Protein AF-A0A821HWX6-F1 (afdb_monomer_lite)

pLDDT: mean 79.07, std 14.71, range [45.66, 97.44]

Secondary structure (DSSP, 8-state):
-HHHHHHHHHHHHHHHS-HHHHHHHHHHHHHHHHHHHHHTTT-S-HHHHHHHHHHHHHHHHHHHHHHHHHHH--SHHHHHHHHHHHHHHHHHHHHHHHHHHS------------S----S---S-TTS--S--EEEEEEE-S--SSTTTTTT-SEE--EE--TTT----HHHHHHHS--TTSEE--EEEEEESS--S----------SS-TTS--GGGGHHHHHHHHT-

Structure (mmCIF, N/CA/C/O backbone):
data_AF-A0A821HWX6-F1
#
_entry.id   AF-A0A821HWX6-F1
#
loop_
_atom_site.group_PDB
_atom_site.id
_atom_site.type_symbol
_atom_site.label_atom_id
_atom_site.label_alt_id
_atom_site.label_comp_id
_atom_site.label_asym_id
_atom_site.label_entity_id
_atom_site.label_seq_id
_atom_site.pdbx_PDB_ins_code
_atom_site.Cartn_x
_atom_site.Cartn_y
_atom_site.Cartn_z
_atom_site.occupancy
_atom_site.B_iso_or_equiv
_atom_site.auth_seq_id
_atom_site.auth_comp_id
_atom_site.auth_asym_id
_atom_site.auth_atom_id
_atom_site.pdbx_PDB_model_num
ATOM 1 N N . MET A 1 1 ? -14.530 36.611 48.390 1.00 58.16 1 MET A N 1
ATOM 2 C CA . MET A 1 1 ? -15.776 35.859 48.684 1.00 58.16 1 MET A CA 1
ATOM 3 C C . MET A 1 1 ? -16.023 34.717 47.690 1.00 58.16 1 MET A C 1
ATOM 5 O O . MET A 1 1 ? -16.248 33.599 48.127 1.00 58.16 1 MET A O 1
ATOM 9 N N . VAL A 1 2 ? -15.897 34.952 46.377 1.00 61.25 2 VAL A N 1
ATOM 10 C CA . VAL A 1 2 ? -16.141 33.948 45.314 1.00 61.25 2 VAL A CA 1
ATOM 11 C C . VAL A 1 2 ? -15.167 32.755 45.342 1.00 61.25 2 VAL A C 1
ATOM 13 O O . VAL A 1 2 ? -15.593 31.614 45.200 1.00 61.25 2 VAL A O 1
ATOM 16 N N . ILE A 1 3 ? -13.878 32.988 45.612 1.00 62.38 3 ILE A N 1
ATOM 17 C CA . ILE A 1 3 ? -12.850 31.927 45.640 1.00 62.38 3 ILE A CA 1
ATOM 18 C C . ILE A 1 3 ? -13.121 30.897 46.748 1.00 62.38 3 ILE A C 1
ATOM 20 O O . ILE A 1 3 ? -13.066 29.700 46.488 1.00 62.38 3 ILE A O 1
ATOM 24 N N . ASN A 1 4 ? -13.511 31.342 47.947 1.00 63.19 4 ASN A N 1
ATOM 25 C CA . ASN A 1 4 ? -13.828 30.447 49.069 1.00 63.19 4 ASN A CA 1
ATOM 26 C C . ASN A 1 4 ? -15.109 29.627 48.832 1.00 63.19 4 ASN A C 1
ATOM 28 O O . ASN A 1 4 ? -15.210 28.502 49.313 1.00 63.19 4 ASN A O 1
ATOM 32 N N . PHE A 1 5 ? -16.066 30.159 48.065 1.00 69.56 5 PHE A N 1
ATOM 33 C CA . PHE A 1 5 ? -17.284 29.441 47.677 1.00 69.56 5 PHE A CA 1
ATOM 34 C C . PHE A 1 5 ? -17.009 28.358 46.623 1.00 69.56 5 PHE A C 1
ATOM 36 O O . PHE A 1 5 ? -17.541 27.253 46.706 1.00 69.56 5 PHE A O 1
ATOM 43 N N . ILE A 1 6 ? -16.134 28.649 45.656 1.00 67.50 6 ILE A N 1
ATOM 44 C CA . ILE A 1 6 ? -15.675 27.659 44.674 1.00 67.50 6 ILE A CA 1
ATOM 45 C C . ILE A 1 6 ? -14.864 26.567 45.381 1.00 67.50 6 ILE A C 1
ATOM 47 O O . ILE A 1 6 ? -15.108 25.384 45.162 1.00 67.50 6 ILE A O 1
ATOM 51 N N . TRP A 1 7 ? -13.964 26.944 46.293 1.00 55.78 7 TRP A N 1
ATOM 52 C CA . TRP A 1 7 ? -13.163 25.993 47.065 1.00 55.78 7 TRP A CA 1
ATOM 53 C C . TRP A 1 7 ? -14.011 25.078 47.952 1.00 55.78 7 TRP A C 1
ATOM 55 O O . TRP A 1 7 ? -13.756 23.876 47.988 1.00 55.78 7 TRP A O 1
ATOM 65 N N . SER A 1 8 ? -15.049 25.599 48.615 1.00 59.69 8 SER A N 1
ATOM 66 C CA . SER A 1 8 ? -15.923 24.771 49.453 1.00 59.69 8 SER A CA 1
ATOM 67 C C . SER A 1 8 ? -16.780 23.808 48.629 1.00 59.69 8 SER A C 1
ATOM 69 O O . SER A 1 8 ? -16.926 22.651 49.019 1.00 59.69 8 SER A O 1
ATOM 71 N N . LYS A 1 9 ? -17.271 24.221 47.450 1.00 60.31 9 LYS A N 1
ATOM 72 C CA . LYS A 1 9 ? -17.975 23.315 46.529 1.00 60.31 9 LYS A CA 1
ATOM 73 C C . LYS A 1 9 ? -17.050 22.256 45.935 1.00 60.31 9 LYS A C 1
ATOM 75 O O . LYS A 1 9 ? -17.434 21.092 45.896 1.00 60.31 9 LYS A O 1
ATOM 80 N N . CYS A 1 10 ? -15.826 22.613 45.547 1.00 52.94 10 CYS A N 1
ATOM 81 C CA . CYS A 1 10 ? -14.826 21.650 45.077 1.00 52.94 10 CYS A CA 1
ATOM 82 C C . CYS A 1 10 ? -14.428 20.652 46.177 1.00 52.94 10 CYS A C 1
ATOM 84 O O . CYS A 1 10 ? -14.286 19.461 45.909 1.00 52.94 10 CYS A O 1
ATOM 86 N N . PHE A 1 11 ? -14.300 21.112 47.424 1.00 52.69 11 PHE A N 1
ATOM 87 C CA . PHE A 1 11 ? -14.015 20.255 48.574 1.00 52.69 11 PHE A CA 1
ATOM 88 C C . PHE A 1 11 ? -15.184 19.315 48.898 1.00 52.69 11 PHE A C 1
ATOM 90 O O . PHE A 1 11 ? -14.964 18.133 49.146 1.00 52.69 11 PHE A O 1
ATOM 97 N N . PHE A 1 12 ? -16.425 19.802 48.817 1.00 49.25 12 PHE A N 1
ATOM 98 C CA . PHE A 1 12 ? -17.629 18.992 49.013 1.00 49.25 12 PHE A CA 1
ATOM 99 C C . PHE A 1 12 ? -17.783 17.921 47.921 1.00 49.25 12 PHE A C 1
ATOM 101 O O . PHE A 1 12 ? -18.019 16.756 48.226 1.00 49.25 12 PHE A O 1
ATOM 108 N N . ILE A 1 13 ? -17.536 18.280 46.655 1.00 50.34 13 ILE A N 1
ATOM 109 C CA . ILE A 1 13 ? -17.502 17.340 45.522 1.00 50.34 13 ILE A CA 1
ATOM 110 C C . ILE A 1 13 ? -16.407 16.278 45.724 1.00 50.34 13 ILE A C 1
ATOM 112 O O . ILE A 1 13 ? -16.652 15.094 45.499 1.00 50.34 13 ILE A O 1
ATOM 116 N N . ARG A 1 14 ? -15.225 16.668 46.222 1.00 46.09 14 ARG A N 1
ATOM 117 C CA . ARG A 1 14 ? -14.128 15.746 46.570 1.00 46.09 14 ARG A CA 1
ATOM 118 C C . ARG A 1 14 ? -14.482 14.804 47.724 1.00 46.09 14 ARG A C 1
ATOM 120 O O . ARG A 1 14 ? -14.005 13.678 47.742 1.00 46.09 14 ARG A O 1
ATOM 127 N N . GLN A 1 15 ? -15.297 15.247 48.678 1.00 54.22 15 GLN A N 1
ATOM 128 C CA . GLN A 1 15 ? -15.760 14.417 49.795 1.00 54.22 15 GLN A CA 1
ATOM 129 C C . GLN A 1 15 ? -16.853 13.425 49.369 1.00 54.22 15 GLN A C 1
ATOM 131 O O . GLN A 1 15 ? -16.992 12.359 49.964 1.00 54.22 15 GLN A O 1
ATOM 136 N N . GLN A 1 16 ? -17.615 13.770 48.328 1.00 53.22 16 GLN A N 1
ATOM 137 C CA . GLN A 1 16 ? -18.721 12.969 47.804 1.00 53.22 16 GLN A CA 1
ATOM 138 C C . GLN A 1 16 ? -18.270 11.961 46.732 1.00 53.22 16 GLN A C 1
ATOM 140 O O . GLN A 1 16 ? -18.868 10.894 46.580 1.00 53.22 16 GLN A O 1
ATOM 145 N N . LEU A 1 17 ? -17.184 12.264 46.019 1.00 50.56 17 LEU A N 1
ATOM 146 C CA . LEU A 1 17 ? -16.490 11.326 45.144 1.00 50.56 17 LEU A CA 1
ATOM 147 C C . LEU A 1 17 ? -15.586 10.429 45.995 1.00 50.56 17 LEU A C 1
ATOM 149 O O . LEU A 1 17 ? -14.506 10.836 46.412 1.00 50.56 17 LEU A O 1
ATOM 153 N N . SER A 1 18 ? -16.026 9.193 46.256 1.00 61.44 18 SER A N 1
ATOM 154 C CA . SER A 1 18 ? -15.174 8.192 46.916 1.00 61.44 18 SER A CA 1
ATOM 155 C C . SER A 1 18 ? -13.813 8.097 46.210 1.00 61.44 18 SER A C 1
ATOM 157 O O . SER A 1 18 ? -13.744 8.201 44.983 1.00 61.44 18 SER A O 1
ATOM 159 N N . SER A 1 19 ? -12.733 7.877 46.964 1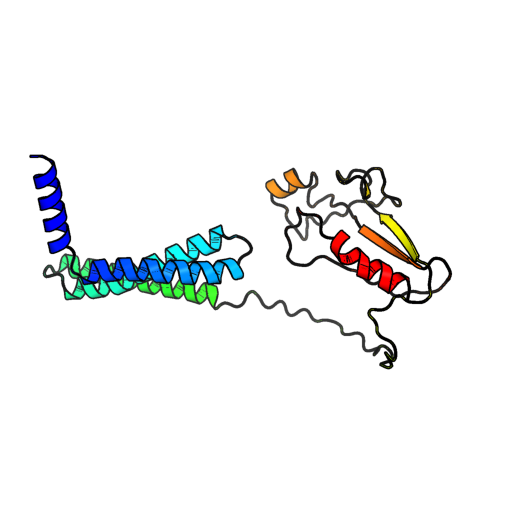.00 55.69 19 SER A N 1
ATOM 160 C CA . SER A 1 19 ? -11.372 7.681 46.432 1.00 55.69 19 SER A CA 1
ATOM 161 C C . SER A 1 19 ? -11.307 6.636 45.308 1.00 55.69 19 SER A C 1
ATOM 163 O O . SER A 1 19 ? -10.460 6.740 44.425 1.00 55.69 19 SER A O 1
ATOM 165 N N . SER A 1 20 ? -12.257 5.697 45.290 1.00 54.88 20 SER A N 1
ATOM 166 C CA . SER A 1 20 ? -12.481 4.703 44.239 1.00 54.88 20 SER A CA 1
ATOM 167 C C . SER A 1 20 ? -12.870 5.302 42.881 1.00 54.88 20 SER A C 1
ATOM 169 O O . SER A 1 20 ? -12.454 4.795 41.849 1.00 54.88 20 SER A O 1
ATOM 171 N N . ILE A 1 21 ? -13.646 6.390 42.842 1.00 59.53 21 ILE A N 1
ATOM 172 C CA . ILE A 1 21 ? -14.013 7.063 41.582 1.00 59.53 21 ILE A CA 1
ATOM 173 C C . ILE A 1 21 ? -12.798 7.808 41.019 1.00 59.53 21 ILE A C 1
ATOM 175 O O . ILE A 1 21 ? -12.551 7.779 39.816 1.00 59.53 21 ILE A O 1
ATOM 179 N N . VAL A 1 22 ? -11.990 8.416 41.890 1.00 60.94 22 VAL A N 1
ATOM 180 C CA . VAL A 1 22 ? -10.751 9.100 41.493 1.00 60.94 22 VAL A CA 1
ATOM 181 C C . VAL A 1 22 ? -9.710 8.100 40.978 1.00 60.94 22 VAL A C 1
ATOM 183 O O . VAL A 1 22 ? -9.100 8.345 39.940 1.00 60.94 22 VAL A O 1
ATOM 186 N N . SER A 1 23 ? -9.542 6.945 41.631 1.00 57.56 23 SER A N 1
ATOM 187 C CA . SER A 1 23 ? -8.633 5.896 41.149 1.00 57.56 23 SER A CA 1
ATOM 188 C C . SER A 1 23 ? -9.102 5.257 39.838 1.00 57.56 23 SER A C 1
ATOM 190 O O . SER A 1 23 ? -8.265 4.908 39.009 1.00 57.56 23 SER A O 1
ATOM 192 N N . LEU A 1 24 ? -10.417 5.175 39.598 1.00 60.94 24 LEU A N 1
ATOM 193 C CA . LEU A 1 24 ? -10.990 4.714 38.328 1.00 60.94 24 LEU A CA 1
ATOM 194 C C . LEU A 1 24 ? -10.715 5.668 37.165 1.00 60.94 24 LEU A C 1
ATOM 196 O O . LEU A 1 24 ? -10.364 5.219 36.073 1.00 60.94 24 LEU A O 1
ATOM 200 N N . PHE A 1 25 ? -10.817 6.977 37.403 1.00 63.72 25 PHE A N 1
ATOM 201 C CA . PHE A 1 25 ? -10.423 7.981 36.415 1.00 63.72 25 PHE A CA 1
ATOM 202 C C . PHE A 1 25 ? -8.923 7.901 36.106 1.00 63.72 25 PHE A C 1
ATOM 204 O O . PHE A 1 25 ? -8.544 7.881 34.936 1.00 63.72 25 PHE A O 1
ATOM 211 N N . ILE A 1 26 ? -8.076 7.767 37.132 1.00 63.94 26 ILE A N 1
ATOM 212 C CA . ILE A 1 26 ? -6.619 7.645 36.962 1.00 63.94 26 ILE A CA 1
ATOM 213 C C . ILE A 1 26 ? -6.255 6.356 36.208 1.00 63.94 26 ILE A C 1
ATOM 215 O O . ILE A 1 26 ? -5.439 6.394 35.291 1.00 63.94 26 ILE A O 1
ATOM 219 N N . GLY A 1 27 ? -6.901 5.229 36.526 1.00 63.16 27 GLY A N 1
ATOM 220 C CA . GLY A 1 27 ? -6.702 3.961 35.821 1.00 63.16 27 GLY A CA 1
ATOM 221 C C . GLY A 1 27 ? -7.078 4.048 34.340 1.00 63.16 27 GLY A C 1
ATOM 222 O O . GLY A 1 27 ? -6.314 3.598 33.487 1.00 63.16 27 GLY A O 1
ATOM 223 N N . SER A 1 28 ? -8.198 4.707 34.018 1.00 65.12 28 SER A N 1
ATOM 224 C CA . SER A 1 28 ? -8.607 4.941 32.624 1.00 65.12 28 SER A CA 1
ATOM 225 C C . SER A 1 28 ? -7.600 5.808 31.855 1.00 65.12 28 SER A C 1
ATOM 227 O O . SER A 1 28 ? -7.328 5.538 30.688 1.00 65.12 28 SER A O 1
ATOM 229 N N . PHE A 1 29 ? -6.963 6.773 32.528 1.00 64.00 29 PHE A N 1
ATOM 230 C CA . PHE A 1 29 ? -5.944 7.653 31.949 1.00 64.00 29 PHE A CA 1
ATOM 231 C C . PHE A 1 29 ? -4.594 6.971 31.700 1.00 64.00 29 PHE A C 1
ATOM 233 O O . PHE A 1 29 ? -3.809 7.494 30.919 1.00 64.00 29 PHE A O 1
ATOM 240 N N . ILE A 1 30 ? -4.311 5.828 32.335 1.00 65.00 30 ILE A N 1
ATOM 241 C CA . ILE A 1 30 ? -3.074 5.048 32.125 1.00 65.00 30 ILE A CA 1
ATOM 242 C C . ILE A 1 30 ? -3.306 3.910 31.124 1.00 65.00 30 ILE A C 1
ATOM 244 O O . ILE A 1 30 ? -2.453 3.633 30.281 1.00 65.00 30 ILE A O 1
ATOM 248 N N . ILE A 1 31 ? -4.477 3.272 31.175 1.00 66.88 31 ILE A N 1
ATOM 249 C CA . ILE A 1 31 ? -4.836 2.178 30.264 1.00 66.88 31 ILE A CA 1
ATOM 250 C C . ILE A 1 31 ? -5.092 2.708 28.845 1.00 66.88 31 ILE A C 1
ATOM 252 O O . ILE A 1 31 ? -4.695 2.062 27.877 1.00 66.88 31 ILE A O 1
ATOM 256 N N . CYS A 1 32 ? -5.692 3.897 28.705 1.00 67.31 32 CYS A N 1
ATOM 257 C CA . CYS A 1 32 ? -6.001 4.482 27.399 1.00 67.31 32 CYS A CA 1
ATOM 258 C C . CYS A 1 32 ? -4.733 4.781 26.560 1.00 67.31 32 CYS A C 1
ATOM 260 O O . CYS A 1 32 ? -4.673 4.305 25.428 1.00 67.31 32 CYS A O 1
ATOM 262 N N . PRO A 1 33 ? -3.662 5.419 27.087 1.00 63.66 33 PRO A N 1
ATOM 263 C CA . PRO A 1 33 ? -2.415 5.627 26.339 1.00 63.66 33 PRO A CA 1
ATOM 264 C C . PRO A 1 33 ? -1.682 4.336 25.955 1.00 63.66 33 PRO A C 1
ATOM 266 O O . PRO A 1 33 ? -1.186 4.225 24.836 1.00 63.66 33 PRO A O 1
ATOM 269 N N . LEU A 1 34 ? -1.627 3.341 26.851 1.00 65.75 34 LEU A N 1
ATOM 270 C CA . LEU A 1 34 ? -0.973 2.057 26.562 1.00 65.75 34 LEU A CA 1
ATOM 271 C C . LEU A 1 34 ? -1.713 1.273 25.472 1.00 65.75 34 LEU A C 1
ATOM 273 O O . LEU A 1 34 ? -1.087 0.617 24.640 1.00 65.75 34 LEU A O 1
ATOM 277 N N . PHE A 1 35 ? -3.042 1.370 25.449 1.00 65.31 35 PHE A N 1
ATOM 278 C CA . PHE A 1 35 ? -3.853 0.763 24.404 1.00 65.31 35 PHE A CA 1
ATOM 279 C C . PHE A 1 35 ? -3.730 1.524 23.078 1.00 65.31 35 PHE A C 1
ATOM 281 O O . PHE A 1 35 ? -3.498 0.893 22.050 1.00 65.31 35 PHE A O 1
ATOM 288 N N . MET A 1 36 ? -3.767 2.863 23.108 1.00 63.22 36 MET A N 1
ATOM 289 C CA . MET A 1 36 ? -3.542 3.710 21.930 1.00 63.22 36 MET A CA 1
ATOM 290 C C . MET A 1 36 ? -2.204 3.417 21.240 1.00 63.22 36 MET A C 1
ATOM 292 O O . MET A 1 36 ? -2.164 3.333 20.014 1.00 63.22 36 MET A O 1
ATOM 296 N N . LEU A 1 37 ? -1.129 3.198 22.009 1.00 62.41 37 LEU A N 1
ATOM 297 C CA . LEU A 1 37 ? 0.188 2.834 21.474 1.00 62.41 37 LEU A CA 1
ATOM 298 C C . LEU A 1 37 ? 0.173 1.495 20.725 1.00 62.41 37 LEU A C 1
ATOM 300 O O . LEU A 1 37 ? 0.824 1.367 19.693 1.00 62.41 37 LEU A O 1
ATOM 304 N N . LYS A 1 38 ? -0.580 0.501 21.210 1.00 62.56 38 LYS A N 1
ATOM 305 C CA . LYS A 1 38 ? -0.684 -0.807 20.547 1.00 62.56 38 LYS A CA 1
ATOM 306 C C . LYS A 1 38 ? -1.578 -0.751 19.307 1.00 62.56 38 LYS A C 1
ATOM 308 O O . LYS A 1 38 ? -1.263 -1.382 18.306 1.00 62.56 38 LYS A O 1
ATOM 313 N N . THR A 1 39 ? -2.676 0.003 19.350 1.00 58.16 39 THR A N 1
ATOM 314 C CA . THR A 1 39 ? -3.609 0.114 18.217 1.00 58.16 39 THR A CA 1
ATOM 315 C C . THR A 1 39 ? -3.058 0.959 17.077 1.00 58.16 39 THR A C 1
ATOM 317 O O . THR A 1 39 ? -3.280 0.619 15.919 1.00 58.16 39 THR A O 1
ATOM 320 N N . ALA A 1 40 ? -2.285 2.007 17.389 1.00 55.62 40 ALA A N 1
ATOM 321 C CA . ALA A 1 40 ? -1.575 2.806 16.389 1.00 55.62 40 ALA A CA 1
ATOM 322 C C . ALA A 1 40 ? -0.560 1.976 15.580 1.00 55.62 40 ALA A C 1
ATOM 324 O O . ALA A 1 40 ? -0.245 2.332 14.454 1.00 55.62 40 ALA A O 1
ATOM 325 N N . MET A 1 41 ? -0.090 0.848 16.124 1.00 54.84 41 MET A N 1
ATOM 326 C CA . MET A 1 41 ? 0.808 -0.078 15.422 1.00 54.84 41 MET A CA 1
ATOM 327 C C . MET A 1 41 ? 0.072 -1.097 14.536 1.00 54.84 41 MET A C 1
ATOM 329 O O . MET A 1 41 ? 0.721 -1.794 13.764 1.00 54.84 41 MET A O 1
ATOM 333 N N . ILE A 1 42 ? -1.254 -1.236 14.671 1.00 55.38 42 ILE A N 1
ATOM 334 C CA . ILE A 1 42 ? -2.038 -2.308 14.027 1.00 55.38 42 ILE A CA 1
ATOM 335 C C . ILE A 1 42 ? -2.998 -1.764 12.959 1.00 55.38 42 ILE A C 1
ATOM 337 O O . ILE A 1 42 ? -3.267 -2.462 11.986 1.00 55.38 42 ILE A O 1
ATOM 341 N N . SER A 1 43 ? -3.527 -0.544 13.109 1.00 54.03 43 SER A N 1
ATOM 342 C CA . SER A 1 43 ? -4.465 0.036 12.138 1.00 54.03 43 SER A CA 1
ATOM 343 C C . SER A 1 43 ? -3.837 1.175 11.339 1.00 54.03 43 SER A C 1
ATOM 345 O O . SER A 1 43 ? -3.362 2.133 11.943 1.00 54.03 43 SER A O 1
ATOM 347 N N . ASP A 1 44 ? -3.980 1.148 10.011 1.00 59.34 44 ASP A N 1
ATOM 348 C CA . ASP A 1 44 ? -3.533 2.219 9.096 1.00 59.34 44 ASP A CA 1
ATOM 349 C C . ASP A 1 44 ? -4.200 3.588 9.366 1.00 59.34 44 ASP A C 1
ATOM 351 O O . ASP A 1 44 ? -3.780 4.618 8.841 1.00 59.34 44 ASP A O 1
ATOM 355 N N . SER A 1 45 ? -5.245 3.624 10.200 1.00 62.78 45 SER A N 1
ATOM 356 C CA . SER A 1 45 ? -5.930 4.844 10.624 1.00 62.78 45 SER A CA 1
ATOM 357 C C . SER A 1 45 ? -5.805 5.063 12.134 1.00 62.78 45 SER A C 1
ATOM 359 O O . SER A 1 45 ? -6.570 4.488 12.915 1.00 62.78 45 SER A O 1
ATOM 361 N N . GLU A 1 46 ? -4.915 5.967 12.545 1.00 68.06 46 GLU A N 1
ATOM 362 C CA . GLU A 1 46 ? -4.715 6.373 13.949 1.00 68.06 46 GLU A CA 1
ATOM 363 C C . GLU A 1 46 ? -6.036 6.738 14.664 1.00 68.06 46 GLU A C 1
ATOM 365 O O . GLU A 1 46 ? -6.224 6.461 15.850 1.00 68.06 46 GLU A O 1
ATOM 370 N N . PHE A 1 47 ? -7.003 7.293 13.921 1.00 69.88 47 PHE A N 1
ATOM 371 C CA . PHE A 1 47 ? -8.326 7.674 14.423 1.00 69.88 47 PHE A CA 1
ATOM 372 C C . PHE A 1 47 ? -9.192 6.487 14.881 1.00 69.88 47 PHE A C 1
ATOM 374 O O . PHE A 1 47 ? -9.887 6.583 15.894 1.00 69.88 47 PHE A O 1
ATOM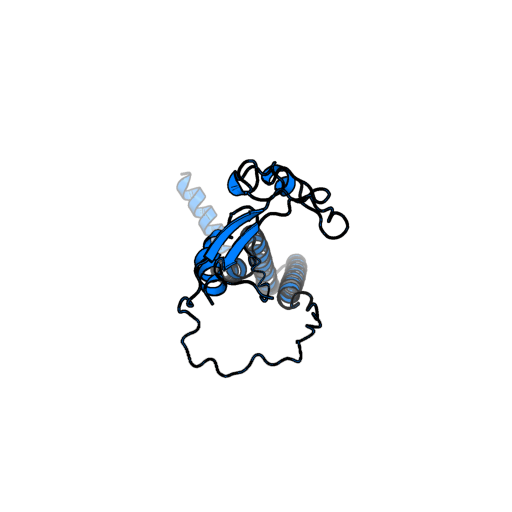 381 N N . VAL A 1 48 ? -9.155 5.354 14.171 1.00 72.31 48 VAL A N 1
ATOM 382 C CA . VAL A 1 48 ? -9.948 4.165 14.541 1.00 72.31 48 VAL A CA 1
ATOM 383 C C . VAL A 1 48 ? -9.374 3.518 15.798 1.00 72.31 48 VAL A C 1
ATOM 385 O O . VAL A 1 48 ? -10.133 3.170 16.705 1.00 72.31 48 VAL A O 1
ATOM 388 N N . GLY A 1 49 ? -8.043 3.439 15.900 1.00 73.19 49 GLY A N 1
ATOM 389 C CA . GLY A 1 49 ? -7.367 2.996 17.119 1.00 73.19 49 GLY A CA 1
ATOM 390 C C . GLY A 1 49 ? -7.740 3.854 18.331 1.00 73.19 49 GLY A C 1
ATOM 391 O O . GLY A 1 49 ? -8.091 3.319 19.384 1.00 73.19 49 GLY A O 1
ATOM 392 N N . PHE A 1 50 ? -7.774 5.181 18.162 1.00 74.69 50 PHE A N 1
ATOM 393 C CA . PHE A 1 50 ? -8.223 6.110 19.202 1.00 74.69 50 PHE A CA 1
ATOM 394 C C . PHE A 1 50 ? -9.664 5.845 19.661 1.00 74.69 50 PHE A C 1
ATOM 396 O O . PHE A 1 50 ? -9.907 5.716 20.861 1.00 74.69 50 PHE A O 1
ATOM 403 N N . LEU A 1 51 ? -10.618 5.727 18.729 1.00 81.25 51 LEU A N 1
ATOM 404 C CA . LEU A 1 51 ? -12.026 5.478 19.064 1.00 81.25 51 LEU A CA 1
ATOM 405 C C . LEU A 1 51 ? -12.224 4.145 19.796 1.00 81.25 51 LEU A C 1
ATOM 407 O O . LEU A 1 51 ? -12.965 4.091 20.780 1.00 81.25 51 LEU A O 1
ATOM 411 N N . LEU A 1 52 ? -11.544 3.084 19.353 1.00 79.19 52 LEU A N 1
ATOM 412 C CA . LEU A 1 52 ? -11.614 1.771 19.997 1.00 79.19 52 LEU A CA 1
ATOM 413 C C . LEU A 1 52 ? -10.993 1.790 21.398 1.00 79.19 52 LEU A C 1
ATOM 415 O O . LEU A 1 52 ? -11.569 1.223 22.327 1.00 79.19 52 LEU A O 1
ATOM 419 N N . GLY A 1 53 ? -9.860 2.475 21.577 1.00 78.25 53 GLY A N 1
ATOM 420 C CA . GLY A 1 53 ? -9.234 2.648 22.888 1.00 78.25 53 GLY A CA 1
ATOM 421 C C . GLY A 1 53 ? -10.097 3.449 23.857 1.00 78.25 53 GLY A C 1
ATOM 422 O O . GLY A 1 53 ? -10.288 3.039 25.005 1.00 78.25 53 GLY A O 1
ATOM 423 N N . PHE A 1 54 ? -10.700 4.540 23.380 1.00 80.00 54 PHE A N 1
ATOM 424 C CA . PHE A 1 54 ? -11.652 5.321 24.161 1.00 80.00 54 PHE A CA 1
ATOM 425 C C . PHE A 1 54 ? -12.860 4.474 24.586 1.00 80.00 54 PHE A C 1
ATOM 427 O O . PHE A 1 54 ? -13.186 4.430 25.775 1.00 80.00 54 PHE A O 1
ATOM 434 N N . ALA A 1 55 ? -13.476 3.740 23.652 1.00 84.94 55 ALA A N 1
ATOM 435 C CA . ALA A 1 55 ? -14.612 2.862 23.933 1.00 84.94 55 ALA A CA 1
ATOM 436 C C . ALA A 1 55 ? -14.269 1.769 24.960 1.00 84.94 55 ALA A C 1
ATOM 438 O O . ALA A 1 55 ? -15.055 1.512 25.874 1.00 84.94 55 ALA A O 1
ATOM 439 N N . LEU A 1 56 ? -13.075 1.173 24.864 1.00 84.19 56 LEU A N 1
ATOM 440 C CA . LEU A 1 56 ? -12.607 0.169 25.816 1.00 84.19 56 LEU A CA 1
ATOM 441 C C . LEU A 1 56 ? -12.416 0.773 27.214 1.00 84.19 56 LEU A C 1
ATOM 443 O O . LEU A 1 56 ? -12.871 0.193 28.201 1.00 84.19 56 LEU A O 1
ATOM 447 N N . SER A 1 57 ? -11.800 1.958 27.304 1.00 81.69 57 SER A N 1
ATOM 448 C CA . SER A 1 57 ? -11.616 2.661 28.579 1.00 81.69 57 SER A CA 1
ATOM 449 C C . SER A 1 57 ? -12.953 2.987 29.251 1.00 81.69 57 SER A C 1
ATOM 451 O O . SER A 1 57 ? -13.131 2.699 30.434 1.00 81.69 57 SER A O 1
ATOM 453 N N . LEU A 1 58 ? -13.929 3.479 28.479 1.00 85.25 58 LEU A N 1
ATOM 454 C CA . LEU A 1 58 ? -15.275 3.767 28.960 1.00 85.25 58 LEU A CA 1
ATOM 455 C C . LEU A 1 58 ? -15.966 2.490 29.458 1.00 85.25 58 LEU A C 1
ATOM 457 O O . LEU A 1 58 ? -16.569 2.498 30.531 1.00 85.25 58 LEU A O 1
ATOM 461 N N . GLY A 1 59 ? -15.830 1.383 28.720 1.00 87.19 59 GLY A N 1
ATOM 462 C CA . GLY A 1 59 ? -16.344 0.071 29.113 1.00 87.19 59 GLY A CA 1
ATOM 463 C C . GLY A 1 59 ? -15.794 -0.400 30.462 1.00 87.19 59 GLY A C 1
ATOM 464 O O . GLY A 1 59 ? -16.569 -0.771 31.345 1.00 87.19 59 GLY A O 1
ATOM 465 N N . PHE A 1 60 ? -14.477 -0.304 30.676 1.00 85.19 60 PHE A N 1
ATOM 466 C CA . PHE A 1 60 ? -13.847 -0.650 31.957 1.00 85.19 60 PHE A CA 1
ATOM 467 C C . PHE A 1 60 ? -14.286 0.265 33.103 1.00 85.19 60 PHE A C 1
ATOM 469 O O . PHE A 1 60 ? -14.569 -0.220 34.203 1.00 85.19 60 PHE A O 1
ATOM 476 N N . THR A 1 61 ? -14.383 1.575 32.862 1.00 82.31 61 THR A N 1
ATOM 477 C CA . THR A 1 61 ? -14.854 2.532 33.871 1.00 82.31 61 THR A CA 1
ATOM 478 C C . THR A 1 61 ? -16.295 2.241 34.279 1.00 82.31 61 THR A C 1
ATOM 480 O O . THR A 1 61 ? -16.594 2.239 35.472 1.00 82.31 61 THR A O 1
ATOM 483 N N . LEU A 1 62 ? -17.182 1.937 33.328 1.00 86.25 62 LEU A N 1
ATOM 484 C CA . LEU A 1 62 ? -18.561 1.539 33.620 1.00 86.25 62 LEU A CA 1
ATOM 485 C C . LEU A 1 62 ? -18.623 0.200 34.359 1.00 86.25 62 LEU A C 1
ATOM 487 O O . LEU A 1 62 ? -19.376 0.075 35.324 1.00 86.25 62 LEU A O 1
ATOM 491 N N . PHE A 1 63 ? -17.800 -0.774 33.965 1.00 87.75 63 PHE A N 1
ATOM 492 C CA . PHE A 1 63 ? -17.758 -2.087 34.598 1.00 87.75 63 PHE A CA 1
ATOM 493 C C . PHE A 1 63 ? -17.349 -1.999 36.074 1.00 87.75 63 PHE A C 1
ATOM 495 O O . PHE A 1 63 ? -18.136 -2.356 36.957 1.00 87.75 63 PHE A O 1
ATOM 502 N N . ILE A 1 64 ? -16.157 -1.464 36.360 1.00 84.81 64 ILE A N 1
ATOM 503 C CA . ILE A 1 64 ? -15.620 -1.394 37.727 1.00 84.81 64 ILE A CA 1
ATOM 504 C C . ILE A 1 64 ? -16.321 -0.300 38.547 1.00 84.81 64 ILE A C 1
ATOM 506 O O . ILE A 1 64 ? -16.618 -0.493 39.730 1.00 84.81 64 ILE A O 1
ATOM 510 N N . GLY A 1 65 ? -16.649 0.838 37.929 1.00 79.69 65 GLY A N 1
ATOM 511 C CA . GLY A 1 65 ? -17.419 1.909 38.564 1.00 79.69 65 GLY A CA 1
ATOM 512 C C . GLY A 1 65 ? -18.820 1.450 38.952 1.00 79.69 65 GLY A C 1
ATOM 513 O O . GLY A 1 65 ? -19.274 1.722 40.059 1.00 79.69 65 GLY A O 1
ATOM 514 N N . GLY A 1 66 ? -19.475 0.667 38.095 1.00 81.56 66 GLY A N 1
ATOM 515 C CA . GLY A 1 66 ? -20.769 0.065 38.389 1.00 81.56 66 GLY A CA 1
ATOM 516 C C . GLY A 1 66 ? -20.705 -0.941 39.543 1.00 81.56 66 GLY A C 1
ATOM 517 O O . GLY A 1 66 ? -21.540 -0.871 40.446 1.00 81.56 66 GLY A O 1
ATOM 518 N N . ILE A 1 67 ? -19.688 -1.815 39.593 1.00 83.38 67 ILE A N 1
ATOM 519 C CA . ILE A 1 67 ? -19.489 -2.754 40.720 1.00 83.38 67 ILE A CA 1
ATOM 520 C C . ILE A 1 67 ? -19.293 -1.987 42.030 1.00 83.38 67 ILE A C 1
ATOM 522 O O . ILE A 1 67 ? -19.995 -2.234 43.013 1.00 83.38 67 ILE A O 1
ATOM 526 N N . THR A 1 68 ? -18.365 -1.029 42.043 1.00 80.81 68 THR A N 1
ATOM 527 C CA . THR A 1 68 ? -18.037 -0.262 43.253 1.00 80.81 68 THR A CA 1
ATOM 528 C C . THR A 1 68 ? -19.231 0.565 43.732 1.00 80.81 68 THR A C 1
ATOM 530 O O . THR A 1 68 ? -19.564 0.535 44.916 1.00 80.81 68 THR A O 1
ATOM 533 N N . ALA A 1 69 ? -19.949 1.227 42.825 1.00 78.38 69 ALA A N 1
ATOM 534 C CA . ALA A 1 69 ? -21.150 1.989 43.146 1.00 78.38 69 ALA A CA 1
ATOM 535 C C . ALA A 1 69 ? -22.294 1.106 43.679 1.00 78.38 69 ALA A C 1
ATOM 537 O O . ALA A 1 69 ? -22.978 1.493 44.626 1.00 78.38 69 ALA A O 1
ATOM 538 N N . THR A 1 70 ? -22.456 -0.114 43.156 1.00 83.44 70 THR A N 1
ATOM 539 C CA . THR A 1 70 ? -23.459 -1.074 43.656 1.00 83.44 70 THR A CA 1
ATOM 540 C C . THR A 1 70 ? -23.195 -1.470 45.115 1.00 83.44 70 THR A C 1
ATOM 542 O O . THR A 1 70 ? -24.135 -1.643 45.898 1.00 83.44 70 THR A O 1
ATOM 545 N N . ILE A 1 71 ? -21.919 -1.573 45.504 1.00 83.94 71 ILE A N 1
ATOM 546 C CA . ILE A 1 71 ? -21.501 -1.877 46.881 1.00 83.94 71 ILE A CA 1
ATOM 547 C C . ILE A 1 71 ? -21.707 -0.660 47.798 1.00 83.94 71 ILE A C 1
ATOM 549 O O . ILE A 1 71 ? -22.189 -0.809 48.922 1.00 83.94 71 ILE A O 1
ATOM 553 N N . LEU A 1 72 ? -21.364 0.543 47.326 1.00 80.38 72 LEU A N 1
ATOM 554 C CA . LEU A 1 72 ? -21.313 1.758 48.148 1.00 80.38 72 LEU A CA 1
ATOM 555 C C . LEU A 1 72 ? -22.666 2.462 48.316 1.00 80.38 72 LEU A C 1
ATOM 557 O O . LEU A 1 72 ? -22.927 3.058 49.365 1.00 80.38 72 LEU A O 1
ATOM 561 N N . TYR A 1 73 ? -23.537 2.427 47.306 1.00 82.56 73 TYR A N 1
ATOM 562 C CA . TYR A 1 73 ? -24.807 3.143 47.365 1.00 82.56 73 TYR A CA 1
ATOM 563 C C . TYR A 1 73 ? -25.779 2.520 48.360 1.00 82.56 73 TYR A C 1
ATOM 565 O O . TYR A 1 73 ? -25.925 1.307 48.466 1.00 82.56 73 TYR A O 1
ATOM 573 N N . ARG A 1 74 ? -26.488 3.374 49.104 1.00 80.88 74 ARG A N 1
ATOM 574 C CA . ARG A 1 74 ? -27.485 2.945 50.095 1.00 80.88 74 ARG A CA 1
ATOM 575 C C . ARG A 1 74 ? -28.879 2.771 49.495 1.00 80.88 74 ARG A C 1
ATOM 577 O O . ARG A 1 74 ? -29.645 1.950 49.992 1.00 80.88 74 ARG A O 1
ATOM 584 N N . SER A 1 75 ? -29.219 3.502 48.432 1.00 89.44 75 SER A N 1
ATOM 585 C CA . SER A 1 75 ? -30.550 3.427 47.825 1.00 89.44 75 SER A CA 1
ATOM 586 C C . SER A 1 75 ? -30.676 2.232 46.873 1.00 89.44 75 SER A C 1
ATOM 588 O O . SER A 1 75 ? -29.789 1.958 46.065 1.00 89.44 75 SER A O 1
ATOM 590 N N . LYS A 1 76 ? -31.810 1.521 46.949 1.00 87.62 76 LYS A N 1
ATOM 591 C CA . LYS A 1 76 ? -32.087 0.352 46.094 1.00 87.62 76 LYS A CA 1
ATOM 592 C C . LYS A 1 76 ? -32.059 0.707 44.603 1.00 87.62 76 LYS A C 1
ATOM 594 O O . LYS A 1 76 ? -31.485 -0.037 43.819 1.00 87.62 76 LYS A O 1
ATOM 599 N N . LEU A 1 77 ? -32.630 1.854 44.230 1.00 88.00 77 LEU A N 1
ATOM 600 C CA . LEU A 1 77 ? -32.672 2.308 42.839 1.00 88.00 77 LEU A CA 1
ATOM 601 C C . LEU A 1 77 ? -31.268 2.547 42.269 1.00 88.00 77 LEU A C 1
ATOM 603 O O . LEU A 1 77 ? -30.961 2.045 41.192 1.00 88.00 77 LEU A O 1
ATOM 607 N N . LEU A 1 78 ? -30.396 3.256 42.998 1.00 79.44 78 LEU A N 1
ATOM 608 C CA . LEU A 1 78 ? -29.041 3.525 42.509 1.00 79.44 78 LEU A CA 1
ATOM 609 C C . LEU A 1 78 ? -28.219 2.237 42.400 1.00 79.44 78 LEU A C 1
ATOM 611 O O . LEU A 1 78 ? -27.461 2.102 41.450 1.00 79.44 78 LEU A O 1
ATOM 615 N N . LYS A 1 79 ? -28.421 1.255 43.291 1.00 85.69 79 LYS A N 1
ATOM 616 C CA . LYS A 1 79 ? -27.796 -0.072 43.148 1.00 85.69 79 LYS A CA 1
ATOM 617 C C . LYS A 1 79 ? -28.202 -0.778 41.856 1.00 85.69 79 LYS A C 1
ATOM 619 O O . LYS A 1 79 ? -27.343 -1.334 41.182 1.00 85.69 79 LYS A O 1
ATOM 624 N N . ILE A 1 80 ? -29.491 -0.753 41.511 1.00 90.12 80 ILE A N 1
ATOM 625 C CA . ILE A 1 80 ? -29.991 -1.371 40.274 1.00 90.12 80 ILE A CA 1
ATOM 626 C C . ILE A 1 80 ? -29.372 -0.677 39.056 1.00 90.12 80 ILE A C 1
ATOM 628 O O . ILE A 1 80 ? -28.846 -1.351 38.175 1.00 90.12 80 ILE A O 1
ATOM 632 N N . ILE A 1 81 ? -29.367 0.660 39.035 1.00 86.88 81 ILE A N 1
ATOM 633 C CA . ILE A 1 81 ? -28.770 1.442 37.943 1.00 86.88 81 ILE A CA 1
ATOM 634 C C . ILE A 1 81 ? -27.269 1.141 37.813 1.00 86.88 81 ILE A C 1
ATOM 636 O O . ILE A 1 81 ? -26.790 0.873 36.715 1.00 86.88 81 ILE A O 1
ATOM 640 N N . SER A 1 82 ? -26.525 1.126 38.921 1.00 84.69 82 SER A N 1
ATOM 641 C CA . SER A 1 82 ? -25.091 0.814 38.925 1.00 84.69 82 SER A CA 1
ATOM 642 C C . SER A 1 82 ? -24.787 -0.613 38.465 1.00 84.69 82 SER A C 1
ATOM 644 O O . SER A 1 82 ? -23.817 -0.823 37.738 1.00 84.69 82 SER A O 1
ATOM 646 N N . CYS A 1 83 ? -25.628 -1.582 38.829 1.00 90.69 83 CYS A N 1
ATOM 647 C CA . CYS A 1 83 ? -25.504 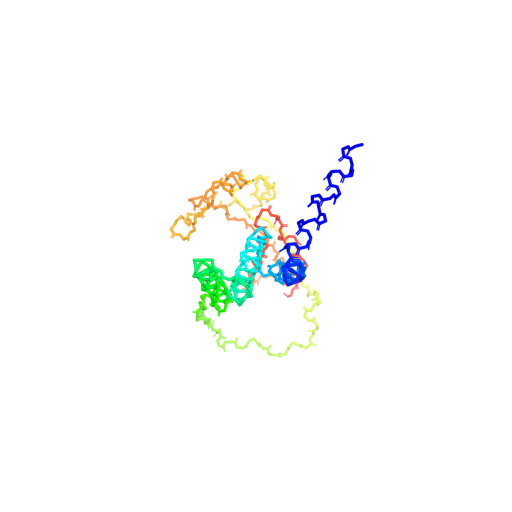-2.960 38.367 1.00 90.69 83 CYS A CA 1
ATOM 648 C C . CYS A 1 83 ? -25.717 -3.056 36.848 1.00 90.69 83 CYS A C 1
ATOM 650 O O . CYS A 1 83 ? -24.896 -3.653 36.154 1.00 90.69 83 CYS A O 1
ATOM 652 N N . LEU A 1 84 ? -26.750 -2.394 36.314 1.00 92.81 84 LEU A N 1
ATOM 653 C CA . LEU A 1 84 ? -27.009 -2.344 34.872 1.00 92.81 84 LEU A CA 1
ATOM 654 C C . LEU A 1 84 ? -25.850 -1.699 34.102 1.00 92.81 84 LEU A C 1
ATOM 656 O O . LEU A 1 84 ? -25.395 -2.256 33.105 1.00 92.81 84 LEU A O 1
ATOM 660 N N . LEU A 1 85 ? -25.325 -0.568 34.586 1.00 88.06 85 LEU A N 1
ATOM 661 C CA . LEU A 1 85 ? -24.164 0.093 33.978 1.00 88.06 85 LEU A CA 1
ATOM 662 C C . LEU A 1 85 ? -22.927 -0.811 33.970 1.00 88.06 85 LEU A C 1
ATOM 664 O O . LEU A 1 85 ? -22.190 -0.827 32.985 1.00 88.06 85 LEU A O 1
ATOM 668 N N . SER A 1 86 ? -22.728 -1.598 35.030 1.00 90.19 86 SER A N 1
ATOM 669 C CA . SER A 1 86 ? -21.638 -2.569 35.086 1.00 90.19 86 SER A CA 1
ATOM 670 C C . SER A 1 86 ? -21.775 -3.647 34.010 1.00 90.19 86 SER A C 1
ATOM 672 O O . SER A 1 86 ? -20.821 -3.914 33.280 1.00 90.19 86 SER A O 1
ATOM 674 N N . VAL A 1 87 ? -22.971 -4.224 33.856 1.00 95.38 87 VAL A N 1
ATOM 675 C CA . VAL A 1 87 ? -23.249 -5.246 32.834 1.00 95.38 87 VAL A CA 1
ATOM 676 C C . VAL A 1 87 ? -23.016 -4.692 31.429 1.00 95.38 87 VAL A C 1
ATOM 678 O O . VAL A 1 87 ? -22.350 -5.341 30.625 1.00 95.38 87 VAL A O 1
ATOM 681 N N . VAL A 1 88 ? -23.488 -3.473 31.146 1.00 94.69 88 VAL A N 1
ATOM 682 C CA . VAL A 1 88 ? -23.251 -2.800 29.858 1.00 94.69 88 VAL A CA 1
ATOM 683 C C . VAL A 1 88 ? -21.755 -2.595 29.607 1.00 94.69 88 VAL A C 1
ATOM 685 O O . VAL A 1 88 ? -21.274 -2.901 28.517 1.00 94.69 88 VAL A O 1
ATOM 688 N N . GLY A 1 89 ? -21.004 -2.142 30.617 1.00 89.75 89 GLY A N 1
ATOM 689 C CA . GLY A 1 89 ? -19.549 -2.001 30.529 1.00 89.75 89 GLY A CA 1
ATOM 690 C C . GLY A 1 89 ? -18.843 -3.325 30.222 1.00 89.75 89 GLY A C 1
ATOM 691 O O . GLY A 1 89 ? -17.997 -3.377 29.332 1.00 89.75 89 GLY A O 1
ATOM 692 N N . CYS A 1 90 ? -19.242 -4.408 30.895 1.00 94.19 90 CYS A N 1
ATOM 693 C CA . CYS A 1 90 ? -18.702 -5.753 30.680 1.00 94.19 90 CYS A CA 1
ATOM 694 C C . CYS A 1 90 ? -18.947 -6.253 29.250 1.00 94.19 90 CYS A C 1
ATOM 696 O O . CYS A 1 90 ? -18.013 -6.681 28.573 1.00 94.19 90 CYS A O 1
ATOM 698 N N . ILE A 1 91 ? -20.189 -6.140 28.764 1.00 96.00 91 ILE A N 1
ATOM 699 C CA . ILE A 1 91 ? -20.556 -6.534 27.397 1.00 96.00 91 ILE A CA 1
ATOM 700 C C . ILE A 1 91 ? -19.738 -5.733 26.377 1.00 96.00 91 ILE A C 1
ATOM 702 O O . ILE A 1 91 ? -19.186 -6.318 25.449 1.00 96.00 91 ILE A O 1
ATOM 706 N N . GLY A 1 92 ? -19.605 -4.417 26.569 1.00 91.31 92 GLY A N 1
ATOM 707 C CA . GLY A 1 92 ? -18.803 -3.564 25.691 1.00 91.31 92 GLY A CA 1
ATOM 708 C C . GLY A 1 92 ? -17.336 -3.997 25.619 1.00 91.31 92 GLY A C 1
ATOM 709 O O . GLY A 1 92 ? -16.788 -4.120 24.526 1.00 91.31 92 GLY A O 1
ATOM 710 N N . VAL A 1 93 ? -16.716 -4.300 26.765 1.00 89.81 93 VAL A N 1
ATOM 711 C CA . VAL A 1 93 ? -15.331 -4.801 26.819 1.00 89.81 93 VAL A CA 1
ATOM 712 C C . VAL A 1 93 ? -15.199 -6.140 26.091 1.00 89.81 93 VAL A C 1
ATOM 714 O O . VAL A 1 93 ? -14.284 -6.296 25.286 1.00 89.81 93 VAL A O 1
ATOM 717 N N . ILE A 1 94 ? -16.116 -7.087 26.321 1.00 92.50 94 ILE A N 1
ATOM 718 C CA . ILE A 1 94 ? -16.096 -8.402 25.661 1.00 92.50 94 ILE A CA 1
ATOM 719 C C . ILE A 1 94 ? -16.213 -8.254 24.143 1.00 92.50 94 ILE A C 1
ATOM 721 O O . ILE A 1 94 ? -15.443 -8.878 23.421 1.00 92.50 94 ILE A O 1
ATOM 725 N N . LEU A 1 95 ? -17.131 -7.417 23.652 1.00 90.75 95 LEU A N 1
ATOM 726 C CA . LEU A 1 95 ? -17.325 -7.200 22.216 1.00 90.75 95 LEU A CA 1
ATOM 727 C C . LEU A 1 95 ? -16.090 -6.585 21.552 1.00 90.75 95 LEU A C 1
ATOM 729 O O . LEU A 1 95 ? -15.696 -7.023 20.473 1.00 90.75 95 LEU A O 1
ATOM 733 N N . ILE A 1 96 ? -15.458 -5.602 22.201 1.00 86.00 96 ILE A N 1
ATOM 734 C CA . ILE A 1 96 ? -14.237 -4.978 21.678 1.00 86.00 96 ILE A CA 1
ATOM 735 C C . ILE A 1 96 ? -13.088 -5.990 21.676 1.00 86.00 96 ILE A C 1
ATOM 737 O O . ILE A 1 96 ? -12.403 -6.127 20.669 1.00 86.00 96 ILE A O 1
ATOM 741 N N . LEU A 1 97 ? -12.886 -6.738 22.765 1.00 84.69 97 LEU A N 1
ATOM 742 C CA . LEU A 1 97 ? -11.850 -7.774 22.818 1.00 84.69 97 LEU A CA 1
ATOM 743 C C . LEU A 1 97 ? -12.092 -8.876 21.784 1.00 84.69 97 LEU A C 1
ATOM 745 O O . LEU A 1 97 ? -11.150 -9.304 21.129 1.00 84.69 97 LEU A O 1
ATOM 749 N N . TRP A 1 98 ? -13.341 -9.300 21.596 1.00 86.06 98 TRP A N 1
ATOM 750 C CA . TRP A 1 98 ? -13.712 -10.273 20.572 1.00 86.06 98 TRP A CA 1
ATOM 751 C C . TRP A 1 98 ? -13.386 -9.771 19.162 1.00 86.06 98 TRP A C 1
ATOM 753 O O . TRP A 1 98 ? -12.803 -10.514 18.381 1.00 86.06 98 TRP A O 1
ATOM 763 N N . PHE A 1 99 ? -13.667 -8.498 18.865 1.00 81.62 99 PHE A N 1
ATOM 764 C CA . PHE A 1 99 ? -13.270 -7.867 17.604 1.00 81.62 99 PHE A CA 1
ATOM 765 C C . PHE A 1 99 ? -11.746 -7.882 17.393 1.00 81.62 99 PHE A C 1
ATOM 767 O O . PHE A 1 99 ? -11.295 -8.145 16.286 1.00 81.62 99 PHE A O 1
ATOM 774 N N . TYR A 1 100 ? -10.953 -7.656 18.447 1.00 74.19 100 TYR A N 1
ATOM 775 C CA . TYR A 1 100 ? -9.485 -7.726 18.368 1.00 74.19 100 TYR A CA 1
ATOM 776 C C . TYR A 1 100 ? -8.929 -9.146 18.220 1.00 74.19 100 TYR A C 1
ATOM 778 O O . TYR A 1 100 ? -7.825 -9.305 17.708 1.00 74.19 100 TYR A O 1
ATOM 786 N N . LEU A 1 101 ? -9.637 -10.152 18.734 1.00 78.50 101 LEU A N 1
ATOM 787 C CA . LEU A 1 101 ? -9.197 -11.551 18.731 1.00 78.50 101 LEU A CA 1
ATOM 788 C C . LEU A 1 101 ? -9.695 -12.335 17.517 1.00 78.50 101 LEU A C 1
ATOM 790 O O . LEU A 1 101 ? -9.229 -13.448 17.282 1.00 78.50 101 LEU A O 1
ATOM 794 N N . ILE A 1 102 ? -10.640 -11.784 16.754 1.00 80.19 102 ILE A N 1
ATOM 795 C CA . ILE A 1 102 ? -10.932 -12.289 15.421 1.00 80.19 102 ILE A CA 1
ATOM 796 C C . ILE A 1 102 ? -9.740 -11.936 14.540 1.00 80.19 102 ILE A C 1
ATOM 798 O O . ILE A 1 102 ? -9.583 -10.802 14.089 1.00 80.19 102 ILE A O 1
ATOM 802 N N . ASP A 1 103 ? -8.885 -12.934 14.319 1.00 58.50 103 ASP A N 1
ATOM 803 C CA . ASP A 1 103 ? -7.891 -12.881 13.260 1.00 58.50 103 ASP A CA 1
ATOM 804 C C . ASP A 1 103 ? -8.614 -12.541 11.954 1.00 58.50 103 ASP A C 1
ATOM 806 O O . ASP A 1 103 ? -9.613 -13.175 11.584 1.00 58.50 103 ASP A O 1
ATOM 810 N N . GLY A 1 104 ? -8.129 -11.491 11.287 1.00 56.28 104 GLY A N 1
ATOM 811 C CA . GLY A 1 104 ? -8.635 -11.062 9.991 1.00 56.28 104 GLY A CA 1
ATOM 812 C C . GLY A 1 104 ? -8.748 -12.261 9.054 1.00 56.28 104 GLY A C 1
ATOM 813 O O . GLY A 1 104 ? -7.896 -13.145 9.071 1.00 56.28 104 GLY A O 1
ATOM 814 N N . TYR A 1 105 ? -9.839 -12.301 8.288 1.00 48.47 105 TYR A N 1
ATOM 815 C CA . TYR A 1 105 ? -10.216 -13.395 7.394 1.00 48.47 105 TYR A CA 1
ATOM 816 C C . TYR A 1 105 ? -8.982 -14.028 6.730 1.00 48.47 105 TYR A C 1
ATOM 818 O O . TYR A 1 105 ? -8.387 -13.437 5.829 1.00 48.47 105 TYR A O 1
ATOM 826 N N . ASN A 1 106 ? -8.579 -15.212 7.206 1.00 45.66 106 ASN A N 1
ATOM 827 C CA . ASN A 1 106 ? -7.452 -15.956 6.654 1.00 45.66 106 ASN A CA 1
ATOM 828 C C . ASN A 1 106 ? -7.836 -16.410 5.245 1.00 45.66 106 ASN A C 1
ATOM 830 O O . ASN A 1 106 ? -8.403 -17.489 5.056 1.00 45.66 106 ASN A O 1
ATOM 834 N N . ILE A 1 107 ? -7.560 -15.572 4.247 1.00 52.66 107 ILE A N 1
ATOM 835 C CA . ILE A 1 107 ? -7.631 -15.976 2.850 1.00 52.66 107 ILE A CA 1
ATOM 836 C C . ILE A 1 107 ? -6.556 -17.047 2.690 1.00 52.66 107 ILE A C 1
ATOM 838 O O . ILE A 1 107 ? -5.363 -16.752 2.659 1.00 52.66 107 ILE A O 1
ATOM 842 N N . LYS A 1 108 ? -6.979 -18.312 2.623 1.00 49.16 108 LYS A N 1
ATOM 843 C CA . LYS A 1 108 ? -6.122 -19.391 2.144 1.00 49.16 108 LYS A CA 1
ATOM 844 C C . LYS A 1 108 ? -5.838 -19.108 0.676 1.00 49.16 108 LYS A C 1
ATOM 846 O O . LYS A 1 108 ? -6.644 -19.434 -0.188 1.00 49.16 108 LYS A O 1
ATOM 851 N N . ILE A 1 109 ? -4.725 -18.440 0.408 1.00 58.25 109 ILE A N 1
ATOM 852 C CA . ILE A 1 109 ? -4.183 -18.378 -0.940 1.00 58.25 109 ILE A CA 1
ATOM 853 C C . ILE A 1 109 ? -3.537 -19.742 -1.173 1.00 58.25 109 ILE A C 1
ATOM 855 O O . ILE A 1 109 ? -2.510 -20.046 -0.566 1.00 58.25 109 ILE A O 1
ATOM 859 N N . ASP A 1 110 ? -4.153 -20.572 -2.015 1.00 57.19 110 ASP A N 1
ATOM 860 C CA . ASP A 1 110 ? -3.482 -21.741 -2.584 1.00 57.19 110 ASP A CA 1
ATOM 861 C C . ASP A 1 110 ? -2.371 -21.223 -3.500 1.00 57.19 110 ASP A C 1
ATOM 863 O O . ASP A 1 110 ? -2.563 -20.945 -4.685 1.00 57.19 110 ASP A O 1
ATOM 867 N N . VAL A 1 111 ? -1.195 -21.004 -2.916 1.00 60.88 111 VAL A N 1
ATOM 868 C CA . VAL A 1 111 ? 0.003 -20.665 -3.672 1.00 60.88 111 VAL A CA 1
ATOM 869 C C . VAL A 1 111 ? 0.420 -21.930 -4.411 1.00 60.88 111 VAL A C 1
ATOM 871 O O . VAL A 1 111 ? 0.926 -22.877 -3.812 1.00 60.88 111 VAL A O 1
ATOM 874 N N . MET A 1 112 ? 0.204 -21.948 -5.724 1.00 53.59 112 MET A N 1
ATOM 875 C CA . MET A 1 112 ? 0.816 -22.921 -6.623 1.00 53.59 112 MET A CA 1
ATOM 876 C C . MET A 1 112 ? 2.333 -22.706 -6.569 1.00 53.59 112 MET A C 1
ATOM 878 O O . MET A 1 112 ? 2.863 -21.835 -7.253 1.00 53.59 112 MET A O 1
ATOM 882 N N . ILE A 1 113 ? 3.028 -23.447 -5.705 1.00 57.28 113 ILE A N 1
ATOM 883 C CA . ILE A 1 113 ? 4.491 -23.427 -5.634 1.00 57.28 113 ILE A CA 1
ATOM 884 C C . ILE A 1 113 ? 5.000 -24.131 -6.898 1.00 57.28 113 ILE A C 1
ATOM 886 O O . ILE A 1 113 ? 4.734 -25.326 -7.055 1.00 57.28 113 ILE A O 1
ATOM 890 N N . PRO A 1 114 ? 5.712 -23.442 -7.809 1.00 57.88 114 PRO A N 1
ATOM 891 C CA . PRO A 1 114 ? 6.320 -24.105 -8.953 1.00 57.88 114 PRO A CA 1
ATOM 892 C C . PRO A 1 114 ? 7.268 -25.200 -8.449 1.00 57.88 114 PRO A C 1
ATOM 894 O O . PRO A 1 114 ? 8.136 -24.950 -7.614 1.00 57.88 114 PRO A O 1
ATOM 897 N N . SER A 1 115 ? 7.096 -26.427 -8.940 1.00 55.59 115 SER A N 1
ATOM 898 C CA . SER A 1 115 ? 7.913 -27.592 -8.569 1.00 55.59 115 SER A CA 1
ATOM 899 C C . SER A 1 115 ? 9.353 -27.523 -9.090 1.00 55.59 115 SER A C 1
ATOM 901 O O . SER A 1 115 ? 10.178 -28.369 -8.742 1.00 55.59 115 SER A O 1
ATOM 903 N N . GLU A 1 116 ? 9.672 -26.530 -9.919 1.00 56.62 116 GLU A N 1
ATOM 904 C CA . GLU A 1 116 ? 11.025 -26.291 -10.398 1.00 56.62 116 GLU A CA 1
ATOM 905 C C . GLU A 1 116 ? 11.821 -25.548 -9.326 1.00 56.62 116 GLU A C 1
ATOM 907 O O . GLU A 1 116 ? 11.797 -24.325 -9.202 1.00 56.62 116 GLU A O 1
ATOM 912 N N . ARG A 1 117 ? 12.534 -26.329 -8.512 1.00 56.06 117 ARG A N 1
ATOM 913 C CA . ARG A 1 117 ? 13.606 -25.813 -7.664 1.00 56.06 117 ARG A CA 1
ATOM 914 C C . ARG A 1 117 ? 14.617 -25.110 -8.568 1.00 56.06 117 ARG A C 1
ATOM 916 O O . ARG A 1 117 ? 15.319 -25.777 -9.327 1.00 56.06 117 ARG A O 1
ATOM 923 N N . PHE A 1 118 ? 14.702 -23.784 -8.464 1.00 58.00 118 PHE A N 1
ATOM 924 C CA . PHE A 1 118 ? 15.830 -23.028 -9.002 1.00 58.00 118 PHE A CA 1
ATOM 925 C C . PHE A 1 118 ? 17.135 -23.715 -8.560 1.00 58.00 118 PHE A C 1
ATOM 927 O O . PHE A 1 118 ? 17.221 -24.144 -7.403 1.00 58.00 118 PHE A O 1
ATOM 934 N N . PRO A 1 119 ? 18.129 -23.884 -9.449 1.00 57.94 119 PRO A N 1
ATOM 935 C CA . PRO A 1 119 ? 19.369 -24.566 -9.104 1.00 57.94 119 PRO A CA 1
ATOM 936 C C . PRO A 1 119 ? 19.993 -23.917 -7.863 1.00 57.94 119 PRO A C 1
ATOM 938 O O . PRO A 1 119 ? 20.322 -22.735 -7.851 1.00 57.94 119 PRO A O 1
ATOM 941 N N . HIS A 1 120 ? 20.124 -24.706 -6.795 1.00 55.31 120 HIS A N 1
ATOM 942 C CA . HIS A 1 120 ? 20.446 -24.242 -5.441 1.00 55.31 120 HIS A CA 1
ATOM 943 C C . HIS A 1 120 ? 21.913 -23.831 -5.229 1.00 55.31 120 HIS A C 1
ATOM 945 O O . HIS A 1 120 ? 22.336 -23.626 -4.094 1.00 55.31 120 HIS A O 1
ATOM 951 N N . ASN A 1 121 ? 22.692 -23.673 -6.297 1.00 57.09 121 ASN A N 1
ATOM 952 C CA . ASN A 1 121 ? 24.084 -23.249 -6.201 1.00 57.09 121 ASN A CA 1
ATOM 953 C C . ASN A 1 121 ? 24.185 -21.737 -6.409 1.00 57.09 121 ASN A C 1
ATOM 955 O O . ASN A 1 121 ? 24.741 -21.265 -7.396 1.00 57.09 121 ASN A O 1
ATOM 959 N N . ILE A 1 122 ? 23.650 -20.976 -5.452 1.00 60.16 122 ILE A N 1
ATOM 960 C CA . ILE A 1 122 ? 23.990 -19.558 -5.301 1.00 60.16 122 ILE A CA 1
ATOM 961 C C . ILE A 1 122 ? 25.389 -19.525 -4.673 1.00 60.16 122 ILE A C 1
ATOM 963 O O . ILE A 1 122 ? 25.536 -19.532 -3.455 1.00 60.16 122 ILE A O 1
ATOM 967 N N . THR A 1 123 ? 26.434 -19.608 -5.496 1.00 60.91 123 THR A N 1
ATOM 968 C CA . THR A 1 123 ? 27.831 -19.567 -5.021 1.00 60.91 123 THR A CA 1
ATOM 969 C C . THR A 1 123 ? 28.348 -18.144 -4.832 1.00 60.91 123 THR A C 1
ATOM 971 O O . THR A 1 123 ? 29.366 -17.946 -4.175 1.00 60.91 123 THR A O 1
ATOM 974 N N . ASN A 1 124 ? 27.648 -17.162 -5.401 1.00 70.44 124 ASN A N 1
ATOM 975 C CA . ASN A 1 124 ? 28.040 -15.760 -5.415 1.00 70.44 124 ASN A CA 1
ATOM 976 C C . ASN A 1 124 ? 27.017 -14.938 -4.620 1.00 70.44 124 ASN A C 1
ATOM 978 O O . ASN A 1 124 ? 25.841 -15.292 -4.577 1.00 70.44 124 ASN A O 1
ATOM 982 N N . ASP A 1 125 ? 27.464 -13.848 -3.999 1.00 81.38 125 ASP A N 1
ATOM 983 C CA . ASP A 1 125 ? 26.601 -12.932 -3.248 1.00 81.38 125 ASP A CA 1
ATOM 984 C C . ASP A 1 125 ? 25.493 -12.351 -4.160 1.00 81.38 125 ASP A C 1
ATOM 986 O O . ASP A 1 125 ? 25.809 -11.629 -5.110 1.00 81.38 125 ASP A O 1
ATOM 990 N N . PRO A 1 126 ? 24.204 -12.649 -3.894 1.00 77.25 126 PRO A N 1
ATOM 991 C CA . PRO A 1 126 ? 23.086 -12.240 -4.744 1.00 77.25 126 PRO A CA 1
ATOM 992 C C . PRO A 1 126 ? 22.775 -10.739 -4.659 1.00 77.25 126 PRO A C 1
ATOM 994 O O . PRO A 1 126 ? 21.933 -10.260 -5.413 1.00 77.25 126 PRO A O 1
ATOM 997 N N . SER A 1 127 ? 23.413 -10.004 -3.741 1.00 83.25 127 SER A N 1
ATOM 998 C CA . SER A 1 127 ? 23.286 -8.547 -3.638 1.00 83.25 127 SER A CA 1
ATOM 999 C C . SER A 1 127 ? 24.192 -7.787 -4.610 1.00 83.25 127 SER A C 1
ATOM 1001 O O . SER A 1 127 ? 24.020 -6.582 -4.807 1.00 83.25 127 SER A O 1
ATOM 1003 N N . LEU A 1 128 ? 25.157 -8.475 -5.226 1.00 87.12 128 LEU A N 1
ATOM 1004 C CA . LEU A 1 128 ? 26.062 -7.876 -6.196 1.00 87.12 128 LEU A CA 1
ATOM 1005 C C . LEU A 1 128 ? 25.385 -7.744 -7.562 1.00 87.12 128 LEU A C 1
ATOM 1007 O O . LEU A 1 128 ? 24.602 -8.597 -7.979 1.00 87.12 128 LEU A O 1
ATOM 1011 N N . ASN A 1 129 ? 25.731 -6.680 -8.287 1.00 88.25 129 ASN A N 1
ATOM 1012 C CA . ASN A 1 129 ? 25.344 -6.548 -9.689 1.00 88.25 129 ASN A CA 1
ATOM 1013 C C . ASN A 1 129 ? 25.984 -7.671 -10.517 1.00 88.25 129 ASN A C 1
ATOM 1015 O O . ASN A 1 129 ? 27.131 -8.053 -10.272 1.00 88.25 129 ASN A O 1
ATOM 1019 N N . GLY A 1 130 ? 25.247 -8.160 -11.509 1.00 87.31 130 GLY A N 1
ATOM 1020 C CA . GLY A 1 130 ? 25.756 -9.109 -12.488 1.00 87.31 130 GLY A CA 1
ATOM 1021 C C . GLY A 1 130 ? 26.546 -8.431 -13.612 1.00 87.31 130 GLY A C 1
ATOM 1022 O O . GLY A 1 130 ? 26.936 -7.263 -13.532 1.00 87.31 130 GLY A O 1
ATOM 1023 N N . ASN A 1 131 ? 26.796 -9.189 -14.678 1.00 88.81 131 ASN A N 1
ATOM 1024 C CA . ASN A 1 131 ? 27.704 -8.789 -15.755 1.00 88.81 131 ASN A CA 1
ATOM 1025 C C . ASN A 1 131 ? 27.015 -8.067 -16.921 1.00 88.81 131 ASN A C 1
ATOM 1027 O O . ASN A 1 131 ? 27.702 -7.544 -17.804 1.00 88.81 131 ASN A O 1
ATOM 1031 N N . TYR A 1 132 ? 25.683 -8.046 -16.977 1.00 90.31 132 TYR A N 1
ATOM 1032 C CA . TYR A 1 132 ? 24.977 -7.392 -18.071 1.00 90.31 132 TYR A CA 1
ATOM 1033 C C . TYR A 1 132 ? 24.827 -5.892 -17.839 1.00 90.31 132 TYR A C 1
ATOM 1035 O O . TYR A 1 132 ? 24.513 -5.414 -16.749 1.00 90.31 132 TYR A O 1
ATOM 1043 N N . SER A 1 133 ? 24.988 -5.131 -18.921 1.00 92.88 133 SER A N 1
ATOM 1044 C CA . SER A 1 133 ? 24.470 -3.769 -18.973 1.00 92.88 133 SER A CA 1
ATOM 1045 C C . SER A 1 133 ? 22.946 -3.813 -19.051 1.00 92.88 133 SER A C 1
ATOM 1047 O O . SER A 1 133 ? 22.380 -4.642 -19.768 1.00 92.88 133 SER A O 1
ATOM 1049 N N . TYR A 1 134 ? 22.293 -2.891 -18.351 1.00 94.00 134 TYR A N 1
ATOM 1050 C CA . TYR A 1 134 ? 20.843 -2.750 -18.342 1.00 94.00 134 TYR A CA 1
ATOM 1051 C C . TYR A 1 134 ? 20.419 -1.395 -18.909 1.00 94.00 134 TYR A C 1
ATOM 1053 O O . TYR A 1 134 ? 21.196 -0.440 -18.957 1.00 94.00 134 TYR A O 1
ATOM 1061 N N . SER A 1 135 ? 19.156 -1.310 -19.299 1.00 95.25 135 SER A N 1
ATOM 1062 C CA . SER A 1 135 ? 18.469 -0.069 -19.633 1.00 95.25 135 SER A CA 1
ATOM 1063 C C . SER A 1 135 ? 17.211 0.077 -18.786 1.00 95.25 135 SER A C 1
ATOM 1065 O O . SER A 1 135 ? 16.796 -0.845 -18.081 1.00 95.25 135 SER A O 1
ATOM 1067 N N . PHE A 1 136 ? 16.638 1.272 -18.824 1.00 95.56 136 PHE A N 1
ATOM 1068 C CA . PHE A 1 136 ? 15.466 1.661 -18.062 1.00 95.56 136 PHE A CA 1
ATOM 1069 C C . PHE A 1 136 ? 14.435 2.290 -18.989 1.00 95.56 136 PHE A C 1
ATOM 1071 O O . PHE A 1 136 ? 14.777 3.102 -19.849 1.00 95.56 136 PHE A O 1
ATOM 1078 N N . LEU A 1 137 ? 13.169 1.944 -18.785 1.00 96.19 137 LEU A N 1
ATOM 1079 C CA . LEU A 1 137 ? 12.056 2.641 -19.412 1.00 96.19 137 LEU A CA 1
ATOM 1080 C C . LEU A 1 137 ? 10.833 2.663 -18.501 1.00 96.19 137 LEU A C 1
ATOM 1082 O O . LEU A 1 137 ? 10.723 1.889 -17.546 1.00 96.19 137 LEU A O 1
ATOM 1086 N N . THR A 1 138 ? 9.888 3.533 -18.836 1.00 96.69 138 THR A N 1
ATOM 1087 C CA . THR A 1 138 ? 8.574 3.578 -18.197 1.00 96.69 138 THR A CA 1
ATOM 1088 C C . THR A 1 138 ? 7.480 3.248 -19.195 1.00 96.69 138 THR A C 1
ATOM 1090 O O . THR A 1 138 ? 7.554 3.594 -20.379 1.00 96.69 138 THR A O 1
ATOM 1093 N N . TYR A 1 139 ? 6.437 2.593 -18.704 1.00 95.94 139 TYR A N 1
ATOM 1094 C CA . TYR A 1 139 ? 5.179 2.470 -19.421 1.00 95.94 139 TYR A CA 1
ATOM 1095 C C . TYR A 1 139 ? 4.066 3.124 -18.612 1.00 95.94 139 TYR A C 1
ATOM 1097 O O . TYR A 1 139 ? 4.101 3.125 -17.379 1.00 95.94 139 TYR A O 1
ATOM 1105 N N . GLY A 1 140 ? 3.099 3.714 -19.304 1.00 95.75 140 GLY A N 1
ATOM 1106 C CA . GLY A 1 140 ? 1.991 4.389 -18.650 1.00 95.75 140 GLY A CA 1
ATOM 1107 C C . GLY A 1 140 ? 0.917 4.858 -19.613 1.00 95.75 140 GLY A C 1
ATOM 1108 O O . GLY A 1 140 ? 1.104 4.867 -20.831 1.00 95.75 140 GLY A O 1
ATOM 1109 N N . SER A 1 141 ? -0.218 5.269 -19.054 1.00 92.69 141 SER A N 1
ATOM 1110 C CA . SER A 1 141 ? -1.412 5.607 -19.837 1.00 92.69 141 SER A CA 1
ATOM 1111 C C . SER A 1 141 ? -1.235 6.814 -20.766 1.00 92.69 141 SER A C 1
ATOM 1113 O O . SER A 1 141 ? -1.990 6.999 -21.717 1.00 92.69 141 SER A O 1
ATOM 1115 N N . GLY A 1 142 ? -0.234 7.661 -20.508 1.00 91.94 142 GLY A N 1
ATOM 1116 C CA . GLY A 1 142 ? 0.032 8.866 -21.288 1.00 91.94 142 GLY A CA 1
ATOM 1117 C C . GLY A 1 142 ? -0.680 10.124 -20.798 1.00 91.94 142 GLY A C 1
ATOM 1118 O O . GLY A 1 142 ? -0.293 11.214 -21.211 1.00 91.94 142 GLY A O 1
ATOM 1119 N N . PHE A 1 143 ? -1.641 9.986 -19.888 1.00 89.62 143 PHE A N 1
ATOM 1120 C CA . PHE A 1 143 ? -2.409 11.086 -19.292 1.00 89.62 143 PHE A CA 1
ATOM 1121 C C . PHE A 1 143 ? -2.342 11.106 -17.756 1.00 89.62 143 PHE A C 1
ATOM 1123 O O . PHE A 1 143 ? -3.079 11.856 -17.121 1.00 89.62 143 PHE A O 1
ATOM 1130 N N . ASP A 1 144 ? -1.469 10.294 -17.153 1.00 90.25 144 ASP A N 1
ATOM 1131 C CA . ASP A 1 144 ? -1.166 10.372 -15.720 1.00 90.25 144 ASP A CA 1
ATOM 1132 C C . ASP A 1 144 ? -0.538 11.738 -15.374 1.00 90.25 144 ASP A C 1
ATOM 1134 O O . ASP A 1 144 ? 0.243 12.289 -16.157 1.00 90.25 144 ASP A O 1
ATOM 1138 N N . GLU A 1 145 ? -0.863 12.279 -14.194 1.00 88.69 145 GLU A N 1
ATOM 1139 C CA . GLU A 1 145 ? -0.283 13.538 -13.700 1.00 88.69 145 GLU A CA 1
ATOM 1140 C C . GLU A 1 145 ? 1.236 13.425 -13.486 1.00 88.69 145 GLU A C 1
ATOM 1142 O O . GLU A 1 145 ? 1.978 14.396 -13.661 1.00 88.69 145 GLU A O 1
ATOM 1147 N N . ARG A 1 146 ? 1.728 12.229 -13.139 1.00 89.62 146 ARG A N 1
ATOM 1148 C CA . ARG A 1 146 ? 3.161 11.954 -13.040 1.00 89.62 146 ARG A CA 1
ATOM 1149 C C . ARG A 1 146 ? 3.731 11.873 -14.444 1.00 89.62 146 ARG A C 1
ATOM 1151 O O . ARG A 1 146 ? 3.443 10.959 -15.214 1.00 89.62 146 ARG A O 1
ATOM 1158 N N . ILE A 1 147 ? 4.613 12.817 -14.743 1.00 92.69 147 ILE A N 1
ATOM 1159 C CA . ILE A 1 147 ? 5.169 13.040 -16.079 1.00 92.69 147 ILE A CA 1
ATOM 1160 C C . ILE A 1 147 ? 5.786 11.763 -16.680 1.00 92.69 147 ILE A C 1
ATOM 1162 O O . ILE A 1 147 ? 5.613 11.526 -17.877 1.00 92.69 147 ILE A O 1
ATOM 1166 N N . ASP A 1 148 ? 6.442 10.931 -15.864 1.00 92.94 148 ASP A N 1
ATOM 1167 C CA . ASP A 1 148 ? 7.099 9.682 -16.282 1.00 92.94 148 ASP A CA 1
ATOM 1168 C C . ASP A 1 148 ? 6.126 8.608 -16.803 1.00 92.94 148 ASP A C 1
ATOM 1170 O O . ASP A 1 148 ? 6.527 7.765 -17.603 1.00 92.94 148 ASP A O 1
ATOM 1174 N N . TYR A 1 149 ? 4.856 8.646 -16.385 1.00 94.19 149 TYR A N 1
ATOM 1175 C CA . TYR A 1 149 ? 3.786 7.749 -16.856 1.00 94.19 149 TYR A CA 1
ATOM 1176 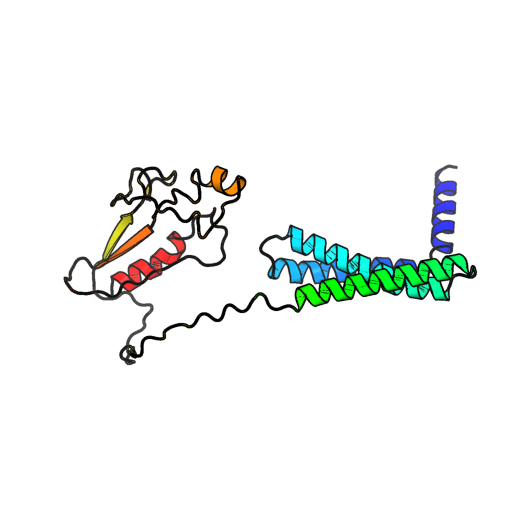C C . TYR A 1 149 ? 2.767 8.464 -17.755 1.00 94.19 149 TYR A C 1
ATOM 1178 O O . TYR A 1 149 ? 2.012 7.832 -18.497 1.00 94.19 149 TYR A O 1
ATOM 1186 N N . GLY A 1 150 ? 2.761 9.794 -17.702 1.00 93.94 150 GLY A N 1
ATOM 1187 C CA . GLY A 1 150 ? 2.041 10.676 -18.599 1.00 93.94 150 GLY A CA 1
ATOM 1188 C C . GLY A 1 150 ? 2.834 10.905 -19.880 1.00 93.94 150 GLY A C 1
ATOM 1189 O O . GLY A 1 150 ? 3.224 9.967 -20.580 1.00 93.94 150 GLY A O 1
ATOM 1190 N N . ILE A 1 151 ? 3.091 12.170 -20.206 1.00 94.62 151 ILE A N 1
ATOM 1191 C CA . ILE A 1 151 ? 3.681 12.575 -21.488 1.00 94.62 151 ILE A CA 1
ATOM 1192 C C . ILE A 1 151 ? 5.037 11.916 -21.792 1.00 94.62 151 ILE A C 1
ATOM 1194 O O . ILE A 1 151 ? 5.256 11.566 -22.950 1.00 94.62 151 ILE A O 1
ATOM 1198 N N . LYS A 1 152 ? 5.896 11.668 -20.788 1.00 96.19 152 LYS A N 1
ATOM 1199 C CA . LYS A 1 152 ? 7.242 11.090 -20.974 1.00 96.19 152 LYS A CA 1
ATOM 1200 C C . LYS A 1 152 ? 7.287 9.561 -20.940 1.00 96.19 152 LYS A C 1
ATOM 1202 O O . LYS A 1 152 ? 8.372 9.008 -21.098 1.00 96.19 152 LYS A O 1
ATOM 1207 N N . ALA A 1 153 ? 6.152 8.882 -20.766 1.00 96.69 153 ALA A N 1
ATOM 1208 C CA . ALA A 1 153 ? 6.123 7.424 -20.822 1.00 96.69 153 ALA A CA 1
ATOM 1209 C C . ALA A 1 153 ? 6.716 6.919 -22.142 1.00 96.69 153 ALA A C 1
ATOM 1211 O O . ALA A 1 153 ? 6.264 7.326 -23.217 1.00 96.69 153 ALA A O 1
ATOM 1212 N N . SER A 1 154 ? 7.713 6.035 -22.047 1.00 97.44 154 SER A N 1
ATOM 1213 C CA . SER A 1 154 ? 8.382 5.450 -23.214 1.00 97.44 154 SER A CA 1
ATOM 1214 C C . SER A 1 154 ? 7.436 4.550 -24.005 1.00 97.44 154 SER A C 1
ATOM 1216 O O . SER A 1 154 ? 7.486 4.523 -25.231 1.00 97.44 154 SER A O 1
ATOM 1218 N N . ILE A 1 155 ? 6.551 3.839 -23.302 1.00 97.25 155 ILE A N 1
ATOM 1219 C CA . ILE A 1 155 ? 5.511 2.990 -23.888 1.00 97.25 155 ILE A CA 1
ATOM 1220 C C . ILE A 1 155 ? 4.149 3.468 -23.387 1.00 97.25 155 ILE A C 1
ATOM 1222 O O . ILE A 1 155 ? 3.944 3.630 -22.183 1.00 97.25 155 ILE A O 1
ATOM 1226 N N . LYS A 1 156 ? 3.206 3.682 -24.307 1.00 96.94 156 LYS A N 1
ATOM 1227 C CA . LYS A 1 156 ? 1.822 4.023 -23.961 1.00 96.94 156 LYS A CA 1
ATOM 1228 C C . LYS A 1 156 ? 1.003 2.754 -23.770 1.00 96.94 156 LYS A C 1
ATOM 1230 O O . LYS A 1 156 ? 1.047 1.863 -24.616 1.00 96.94 156 LYS A O 1
ATOM 1235 N N . THR A 1 157 ? 0.261 2.684 -22.674 1.00 96.00 157 THR A N 1
ATOM 1236 C CA . THR A 1 157 ? -0.568 1.529 -22.312 1.00 96.00 157 THR A CA 1
ATOM 1237 C C . THR A 1 157 ? -2.051 1.898 -22.269 1.00 96.00 157 THR A C 1
ATOM 1239 O O . THR A 1 157 ? -2.394 3.054 -22.009 1.00 96.00 157 THR A O 1
ATOM 1242 N N . PRO A 1 158 ? -2.957 0.939 -22.531 1.00 95.19 158 PRO A N 1
ATOM 1243 C CA . PRO A 1 158 ? -4.379 1.147 -22.294 1.00 95.19 158 PRO A CA 1
ATOM 1244 C C . PRO A 1 158 ? -4.680 1.203 -20.790 1.00 95.19 158 PRO A C 1
ATOM 1246 O O . PRO A 1 158 ? -3.888 0.758 -19.956 1.00 95.19 158 PRO A O 1
ATOM 1249 N N . THR A 1 159 ? -5.859 1.715 -20.447 1.00 94.94 159 THR A N 1
ATOM 1250 C CA . THR A 1 159 ? -6.420 1.568 -19.101 1.00 94.94 159 THR A CA 1
ATOM 1251 C C . THR A 1 159 ? -7.117 0.231 -18.919 1.00 94.94 159 THR A C 1
ATOM 1253 O O . THR A 1 159 ? -7.536 -0.403 -19.887 1.00 94.94 159 THR A O 1
ATOM 1256 N N . ILE A 1 160 ? -7.274 -0.169 -17.660 1.00 94.44 160 ILE A N 1
ATOM 1257 C CA . ILE A 1 160 ? -7.941 -1.408 -17.262 1.00 94.44 160 ILE A CA 1
ATOM 1258 C C . ILE A 1 160 ? -9.207 -1.067 -16.470 1.00 94.44 160 ILE A C 1
ATOM 1260 O O . ILE A 1 160 ? -9.168 -0.241 -15.557 1.00 94.44 160 ILE A O 1
ATOM 1264 N N . ASP A 1 161 ? -10.314 -1.727 -16.807 1.00 95.50 161 ASP A N 1
ATOM 1265 C CA . ASP A 1 161 ? -11.545 -1.700 -16.017 1.00 95.50 161 ASP A CA 1
ATOM 1266 C C . ASP A 1 161 ? -11.487 -2.789 -14.938 1.00 95.50 161 ASP A C 1
ATOM 1268 O O . ASP A 1 161 ? -11.509 -3.982 -15.241 1.00 95.50 161 ASP A O 1
ATOM 1272 N N . LEU A 1 162 ? -11.392 -2.369 -13.676 1.00 94.75 162 LEU A N 1
ATOM 1273 C CA . LEU A 1 162 ? -11.448 -3.233 -12.494 1.00 94.75 162 LEU A CA 1
ATOM 1274 C C . LEU A 1 162 ? -12.666 -2.924 -11.611 1.00 94.75 162 LEU A C 1
ATOM 1276 O O . LEU A 1 162 ? -12.671 -3.272 -10.429 1.00 94.75 162 LEU A O 1
ATOM 1280 N N . SER A 1 163 ? -13.712 -2.300 -12.158 1.00 93.56 163 SER A N 1
ATOM 1281 C CA . SER A 1 163 ? -14.919 -1.915 -11.409 1.00 93.56 163 SER A CA 1
ATOM 1282 C C . SER A 1 163 ? -15.676 -3.091 -10.783 1.00 93.56 163 SER A C 1
ATOM 1284 O O . SER A 1 163 ? -16.382 -2.924 -9.789 1.00 93.56 163 SER A O 1
ATOM 1286 N N . SER A 1 164 ? -15.496 -4.298 -11.322 1.00 93.94 164 SER A N 1
ATOM 1287 C CA . SER A 1 164 ? -16.047 -5.541 -10.771 1.00 93.94 164 SER A CA 1
ATOM 1288 C C . SER A 1 164 ? -15.273 -6.084 -9.564 1.00 93.94 164 SER A C 1
ATOM 1290 O O . SER A 1 164 ? -15.796 -6.930 -8.842 1.00 93.94 164 SER A O 1
ATOM 1292 N N . ILE A 1 165 ? -14.043 -5.610 -9.336 1.00 91.69 165 ILE A N 1
ATOM 1293 C CA . ILE A 1 165 ? -13.125 -6.127 -8.311 1.00 91.69 165 ILE A CA 1
ATOM 1294 C C . ILE A 1 165 ? -12.918 -5.102 -7.199 1.00 91.69 165 ILE A C 1
ATOM 1296 O O . ILE A 1 165 ? -12.902 -5.460 -6.021 1.00 91.69 165 ILE A O 1
ATOM 1300 N N . ILE A 1 166 ? -12.751 -3.829 -7.559 1.00 88.38 166 ILE A N 1
ATOM 1301 C CA . ILE A 1 166 ? -12.438 -2.762 -6.612 1.00 88.38 166 ILE A CA 1
ATOM 1302 C C . ILE A 1 166 ? -13.442 -1.619 -6.710 1.00 88.38 166 ILE A C 1
ATOM 1304 O O . ILE A 1 166 ? -14.011 -1.344 -7.762 1.00 88.38 166 ILE A O 1
ATOM 1308 N N . LYS A 1 167 ? -13.598 -0.895 -5.601 1.00 90.62 167 LYS A N 1
ATOM 1309 C CA . LYS A 1 167 ? -14.375 0.341 -5.551 1.00 90.62 167 LYS A CA 1
ATOM 1310 C C . LYS A 1 167 ? -13.548 1.438 -4.905 1.00 90.62 167 LYS A C 1
ATOM 1312 O O . LYS A 1 167 ? -13.200 1.340 -3.728 1.00 90.62 167 LYS A O 1
ATOM 1317 N N . LEU A 1 168 ? -13.230 2.483 -5.665 1.00 86.25 168 LEU A N 1
ATOM 1318 C CA . LEU A 1 168 ? -12.502 3.625 -5.125 1.00 86.25 168 LEU A CA 1
ATOM 1319 C C . LEU A 1 168 ? -13.456 4.553 -4.370 1.00 86.25 168 LEU A C 1
ATOM 1321 O O . LEU A 1 168 ? -14.594 4.786 -4.776 1.00 86.25 168 LEU A O 1
ATOM 1325 N N . SER A 1 169 ? -12.984 5.113 -3.258 1.00 88.12 169 SER A N 1
ATOM 1326 C CA . SER A 1 169 ? -13.706 6.190 -2.583 1.00 88.12 169 SER A CA 1
ATOM 1327 C C . SER A 1 169 ? -13.700 7.452 -3.451 1.00 88.12 169 SER A C 1
ATOM 1329 O O . SER A 1 169 ? -12.764 7.691 -4.217 1.00 88.12 169 SER A O 1
ATOM 1331 N N . SER A 1 170 ? -14.702 8.319 -3.290 1.00 88.94 170 SER A N 1
ATOM 1332 C CA . SER A 1 170 ? -14.745 9.607 -4.002 1.00 88.94 170 SER A CA 1
ATOM 1333 C C . SER A 1 170 ? -13.515 10.479 -3.714 1.00 88.94 170 SER A C 1
ATOM 1335 O O . SER A 1 170 ? -13.080 11.243 -4.573 1.00 88.94 170 SER A O 1
ATOM 1337 N N . PHE A 1 171 ? -12.926 10.346 -2.519 1.00 87.44 171 PHE A N 1
ATOM 1338 C CA . PHE A 1 171 ? -11.667 11.002 -2.174 1.00 87.44 171 PHE A CA 1
ATOM 1339 C C . PHE A 1 171 ? -10.511 10.477 -3.034 1.00 87.44 171 PHE A C 1
ATOM 1341 O O . PHE A 1 171 ? -9.825 11.273 -3.670 1.00 87.44 171 PHE A O 1
ATOM 1348 N N . ASN A 1 172 ? -10.348 9.155 -3.128 1.00 86.00 172 ASN A N 1
ATOM 1349 C CA . ASN A 1 172 ? -9.288 8.540 -3.928 1.00 86.00 172 ASN A CA 1
ATOM 1350 C C . ASN A 1 172 ? -9.436 8.883 -5.411 1.00 86.00 172 ASN A C 1
ATOM 1352 O O . ASN A 1 172 ? -8.458 9.279 -6.033 1.00 86.00 172 ASN A O 1
ATOM 1356 N N . GLN A 1 173 ? -10.653 8.838 -5.962 1.00 90.25 173 GLN A N 1
ATOM 1357 C CA . GLN A 1 173 ? -10.893 9.241 -7.353 1.00 90.25 173 GLN A CA 1
ATOM 1358 C C . GLN A 1 173 ? -10.490 10.704 -7.604 1.00 90.25 173 GLN A C 1
ATOM 1360 O O . GLN A 1 173 ? -9.907 11.035 -8.635 1.00 90.25 173 GLN A O 1
ATOM 1365 N N . LYS A 1 174 ? -10.741 11.597 -6.636 1.00 89.19 174 LYS A N 1
ATOM 1366 C CA . LYS A 1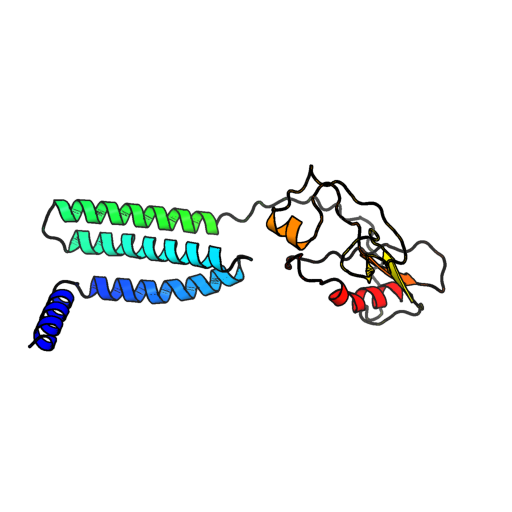 174 ? -10.351 13.011 -6.727 1.00 89.19 174 LYS A CA 1
ATOM 1367 C C . LYS A 1 174 ? -8.840 13.224 -6.616 1.00 89.19 174 LYS A C 1
ATOM 1369 O O . LYS A 1 174 ? -8.328 14.140 -7.264 1.00 89.19 174 LYS A O 1
ATOM 1374 N N . VAL A 1 175 ? -8.154 12.443 -5.783 1.00 87.06 175 VAL A N 1
ATOM 1375 C CA . VAL A 1 175 ? -6.692 12.502 -5.634 1.00 87.06 175 VAL A CA 1
ATOM 1376 C C . VAL A 1 175 ? -6.014 11.950 -6.883 1.00 87.06 175 VAL A C 1
ATOM 1378 O O . VAL A 1 175 ? -5.149 12.610 -7.439 1.00 87.06 175 VAL A O 1
ATOM 1381 N N . PHE A 1 176 ? -6.458 10.791 -7.359 1.00 86.31 176 PHE A N 1
ATOM 1382 C CA . PHE A 1 176 ? -5.842 10.077 -8.472 1.00 86.31 176 PHE A CA 1
ATOM 1383 C C . PHE A 1 176 ? -6.254 10.557 -9.865 1.00 86.31 176 PHE A C 1
ATOM 1385 O O . PHE A 1 176 ? -5.559 10.269 -10.833 1.00 86.31 176 PHE A O 1
ATOM 1392 N N . LYS A 1 177 ? -7.376 11.276 -9.979 1.00 89.25 177 LYS A N 1
ATOM 1393 C CA . LYS A 1 177 ? -7.978 11.719 -11.254 1.00 89.25 177 LYS A CA 1
ATOM 1394 C C . LYS A 1 177 ? -8.446 10.592 -12.177 1.00 89.25 177 LYS A C 1
ATOM 1396 O O . LYS A 1 177 ? -8.674 10.826 -13.359 1.00 89.25 177 LYS A O 1
ATOM 1401 N N . TYR A 1 178 ? -8.646 9.394 -11.644 1.00 90.69 178 TYR A N 1
ATOM 1402 C CA . TYR A 1 178 ? -9.231 8.263 -12.358 1.00 90.69 178 TYR A CA 1
ATOM 1403 C C . TYR A 1 178 ? -10.182 7.488 -11.445 1.00 90.69 178 TYR A C 1
ATOM 1405 O O . TYR A 1 178 ? -10.216 7.693 -10.230 1.00 90.69 178 TYR A O 1
ATOM 1413 N N . ASN A 1 179 ? -10.969 6.596 -12.039 1.00 93.25 179 ASN A N 1
ATOM 1414 C CA . ASN A 1 179 ? -11.877 5.706 -11.326 1.00 93.25 179 ASN A CA 1
ATOM 1415 C C . ASN A 1 179 ? -11.558 4.238 -11.646 1.00 93.25 179 ASN A C 1
ATOM 1417 O O . ASN A 1 179 ? -10.705 3.937 -12.480 1.00 93.25 179 ASN A O 1
ATOM 1421 N N . GLU A 1 180 ? -12.266 3.330 -10.985 1.00 94.12 180 GLU A N 1
ATOM 1422 C CA . GLU A 1 180 ? -12.113 1.885 -11.144 1.00 94.12 180 GLU A CA 1
ATOM 1423 C C . GLU A 1 180 ? -12.385 1.360 -12.567 1.00 94.12 180 GLU A C 1
ATOM 1425 O O . GLU A 1 180 ? -11.890 0.289 -12.897 1.00 94.12 180 GLU A O 1
ATOM 1430 N N . SER A 1 181 ? -13.098 2.102 -13.425 1.00 94.50 181 SER A N 1
ATOM 1431 C CA . SER A 1 181 ? -13.367 1.697 -14.818 1.00 94.50 181 SER A CA 1
ATOM 1432 C C . SER A 1 181 ? -12.239 2.025 -15.804 1.00 94.50 181 SER A C 1
ATOM 1434 O O . SER A 1 181 ? -12.245 1.546 -16.935 1.00 94.50 181 SER A O 1
ATOM 1436 N N . ALA A 1 182 ? -11.268 2.848 -15.396 1.00 93.25 182 ALA A N 1
ATOM 1437 C CA . ALA A 1 182 ? -10.190 3.309 -16.266 1.00 93.25 182 ALA A CA 1
ATOM 1438 C C . ALA A 1 182 ? -8.876 3.502 -15.492 1.00 93.25 182 ALA A C 1
ATOM 1440 O O . ALA A 1 182 ? -8.287 4.585 -15.491 1.00 93.25 182 ALA A O 1
ATOM 1441 N N . LEU A 1 183 ? -8.407 2.450 -14.821 1.00 93.44 183 LEU A N 1
ATOM 1442 C CA . LEU A 1 183 ? -7.162 2.493 -14.058 1.00 93.44 183 LEU A CA 1
ATOM 1443 C C . LEU A 1 183 ? -5.946 2.516 -14.994 1.00 93.44 183 LEU A C 1
ATOM 1445 O O . LEU A 1 183 ? -5.880 1.702 -15.922 1.00 93.44 183 LEU A O 1
ATOM 1449 N N . PRO A 1 184 ? -4.967 3.409 -14.769 1.00 93.44 184 PRO A N 1
ATOM 1450 C CA . PRO A 1 184 ? -3.767 3.465 -15.588 1.00 93.44 184 PRO A CA 1
ATOM 1451 C C . PRO A 1 184 ? -2.840 2.284 -15.282 1.00 93.44 184 PRO A C 1
ATOM 1453 O O . PRO A 1 184 ? -2.509 2.011 -14.127 1.00 93.44 184 PRO A O 1
ATOM 1456 N N . LEU A 1 185 ? -2.381 1.602 -16.332 1.00 93.12 185 LEU A N 1
ATOM 1457 C CA . LEU A 1 185 ? -1.348 0.579 -16.224 1.00 93.12 185 LEU A CA 1
ATOM 1458 C C . LEU A 1 185 ? 0.026 1.248 -16.297 1.00 93.12 185 LEU A C 1
ATOM 1460 O O . LEU A 1 185 ? 0.548 1.468 -17.390 1.00 93.12 185 LEU A O 1
ATOM 1464 N N . ASN A 1 186 ? 0.593 1.574 -15.138 1.00 92.56 186 ASN A N 1
ATOM 1465 C CA . ASN A 1 186 ? 1.863 2.286 -15.030 1.00 92.56 186 ASN A CA 1
ATOM 1466 C C . ASN A 1 186 ? 2.945 1.415 -14.400 1.00 92.56 186 ASN A C 1
ATOM 1468 O O . ASN A 1 186 ? 2.684 0.687 -13.443 1.00 92.56 186 ASN A O 1
ATOM 1472 N N . GLY A 1 187 ? 4.179 1.557 -14.875 1.00 93.00 187 GLY A N 1
ATOM 1473 C CA . GLY A 1 187 ? 5.301 0.855 -14.277 1.00 93.00 187 GLY A CA 1
ATOM 1474 C C . GLY A 1 187 ? 6.661 1.275 -14.805 1.00 93.00 187 GLY A C 1
ATOM 1475 O O . GLY A 1 187 ? 6.804 1.995 -15.797 1.00 93.00 187 GLY A O 1
ATOM 1476 N N . ARG A 1 188 ? 7.672 0.805 -14.082 1.00 94.88 188 ARG A N 1
ATOM 1477 C CA . ARG A 1 188 ? 9.096 0.982 -14.355 1.00 94.88 188 ARG A CA 1
ATOM 1478 C C . ARG A 1 188 ? 9.686 -0.363 -14.749 1.00 94.88 188 ARG A C 1
ATOM 1480 O O . ARG A 1 188 ? 9.389 -1.365 -14.103 1.00 94.88 188 ARG A O 1
ATOM 1487 N N . ILE A 1 189 ? 10.506 -0.383 -15.792 1.00 95.44 189 ILE A N 1
ATOM 1488 C CA . ILE A 1 189 ? 11.169 -1.594 -16.273 1.00 95.44 189 ILE A CA 1
ATOM 1489 C C . ILE A 1 189 ? 12.668 -1.348 -16.301 1.00 95.44 189 ILE A C 1
ATOM 1491 O O . ILE A 1 189 ? 13.129 -0.377 -16.899 1.00 95.44 189 ILE A O 1
ATOM 1495 N N . TRP A 1 190 ? 13.409 -2.273 -15.700 1.00 95.31 190 TRP A N 1
ATOM 1496 C CA . TRP A 1 190 ? 14.839 -2.446 -15.914 1.00 95.31 190 TRP A CA 1
ATOM 1497 C C . TRP A 1 190 ? 15.037 -3.758 -16.665 1.00 95.31 190 TRP A C 1
ATOM 1499 O O . TRP A 1 190 ? 14.446 -4.770 -16.289 1.00 95.31 190 TRP A O 1
ATOM 1509 N N . TYR A 1 191 ? 15.813 -3.735 -17.745 1.00 93.44 191 TYR A N 1
ATOM 1510 C CA . TYR A 1 191 ? 16.004 -4.899 -18.614 1.00 93.44 191 TYR A CA 1
ATOM 1511 C C . TYR A 1 191 ? 17.437 -4.956 -19.165 1.00 93.44 191 TYR A C 1
ATOM 1513 O O . TYR A 1 191 ? 18.029 -3.897 -19.399 1.00 93.44 191 TYR A O 1
ATOM 1521 N N . PRO A 1 192 ? 18.008 -6.155 -19.377 1.00 92.94 192 PRO A N 1
ATOM 1522 C CA . PRO A 1 192 ? 19.334 -6.307 -19.971 1.00 92.94 192 PRO A CA 1
ATOM 1523 C C . PRO A 1 192 ? 19.325 -5.881 -21.448 1.00 92.94 192 PRO A C 1
ATOM 1525 O O . PRO A 1 192 ? 18.368 -6.154 -22.169 1.00 92.94 192 PRO A O 1
ATOM 1528 N N . ILE A 1 193 ? 20.395 -5.223 -21.911 1.00 90.25 193 ILE A N 1
ATOM 1529 C CA . ILE A 1 193 ? 20.514 -4.745 -23.308 1.00 90.25 193 ILE A CA 1
ATOM 1530 C C . ILE A 1 193 ? 21.505 -5.532 -24.168 1.00 90.25 193 ILE A C 1
ATOM 1532 O O . ILE A 1 193 ? 21.373 -5.550 -25.388 1.00 90.25 193 ILE A O 1
ATOM 1536 N N . ASN A 1 194 ? 22.489 -6.191 -23.556 1.00 81.12 194 ASN A N 1
ATOM 1537 C CA . ASN A 1 194 ? 23.600 -6.805 -24.293 1.00 81.12 194 ASN A CA 1
ATOM 1538 C C . ASN A 1 194 ? 23.415 -8.312 -24.522 1.00 81.12 194 ASN A C 1
ATOM 1540 O O . ASN A 1 194 ? 24.389 -9.014 -24.786 1.00 81.12 194 ASN A O 1
ATOM 1544 N N . ASN A 1 195 ? 22.194 -8.828 -24.382 1.00 71.00 195 ASN A N 1
ATOM 1545 C CA . ASN A 1 195 ? 21.911 -10.247 -24.550 1.00 71.00 195 ASN A CA 1
ATOM 1546 C C . ASN A 1 195 ? 20.456 -10.455 -25.015 1.00 71.00 195 ASN A C 1
ATOM 1548 O O . ASN A 1 195 ? 19.560 -9.678 -24.692 1.00 71.00 195 ASN A O 1
ATOM 1552 N N . THR A 1 196 ? 20.243 -11.486 -25.828 1.00 74.38 196 THR A N 1
ATOM 1553 C CA . THR A 1 196 ? 18.957 -11.853 -26.422 1.00 74.38 196 THR A CA 1
ATOM 1554 C C . THR A 1 196 ? 18.597 -13.263 -25.973 1.00 74.38 196 THR A C 1
ATOM 1556 O O . THR A 1 196 ? 19.303 -14.214 -26.302 1.00 74.38 196 THR A O 1
ATOM 1559 N N . GLY A 1 197 ? 17.491 -13.417 -25.249 1.00 77.56 197 GLY A N 1
ATOM 1560 C CA . GLY A 1 197 ? 17.041 -14.717 -24.760 1.00 77.56 197 GLY A CA 1
ATOM 1561 C C . GLY A 1 197 ? 15.773 -14.616 -23.912 1.00 77.56 197 GLY A C 1
ATOM 1562 O O . GLY A 1 197 ? 15.311 -13.509 -23.627 1.00 77.56 197 GLY A O 1
ATOM 1563 N N . PRO A 1 198 ? 15.180 -15.758 -23.525 1.00 81.25 198 PRO A N 1
ATOM 1564 C CA . PRO A 1 198 ? 14.100 -15.767 -22.552 1.00 81.25 198 PRO A CA 1
ATOM 1565 C C . PRO A 1 198 ? 14.649 -15.363 -21.179 1.00 81.25 198 PRO A C 1
ATOM 1567 O O . PRO A 1 198 ? 15.577 -15.988 -20.668 1.00 81.25 198 PRO A O 1
ATOM 1570 N N . TYR A 1 199 ? 14.052 -14.336 -20.578 1.00 83.81 199 TYR A N 1
ATOM 1571 C CA . TYR A 1 199 ? 14.353 -13.906 -19.215 1.00 83.81 199 TYR A CA 1
ATOM 1572 C C . TYR A 1 199 ? 13.151 -14.143 -18.305 1.00 83.81 199 TYR A C 1
ATOM 1574 O O . TYR A 1 199 ? 12.009 -13.969 -18.748 1.00 83.81 199 TYR A O 1
ATOM 1582 N N . PRO A 1 200 ? 13.376 -14.504 -17.030 1.00 86.81 200 PRO A N 1
ATOM 1583 C CA . PRO A 1 200 ? 12.307 -14.486 -16.049 1.00 86.81 200 PRO A CA 1
ATOM 1584 C C . PRO A 1 200 ? 11.804 -13.051 -15.868 1.00 86.81 200 PRO A C 1
ATOM 1586 O O . PRO A 1 200 ? 12.584 -12.101 -15.791 1.00 86.81 200 PRO A O 1
ATOM 1589 N N . ILE A 1 201 ? 10.486 -12.896 -15.768 1.00 90.38 201 ILE A N 1
ATOM 1590 C CA . ILE A 1 201 ? 9.874 -11.622 -15.396 1.00 90.38 201 ILE A CA 1
ATOM 1591 C C . ILE A 1 201 ? 9.733 -11.605 -13.879 1.00 90.38 201 ILE A C 1
ATOM 1593 O O . ILE A 1 201 ? 9.062 -12.460 -13.301 1.00 90.38 201 ILE A O 1
ATOM 1597 N N . VAL A 1 202 ? 10.338 -10.607 -13.240 1.00 91.62 202 VAL A N 1
ATOM 1598 C CA . VAL A 1 202 ? 10.152 -10.339 -11.812 1.00 91.62 202 VAL A CA 1
ATOM 1599 C C . VAL A 1 202 ? 9.223 -9.142 -11.668 1.00 91.62 202 VAL A C 1
ATOM 1601 O O . VAL A 1 202 ? 9.569 -8.027 -12.056 1.00 91.62 202 VAL A O 1
ATOM 1604 N N . LEU A 1 203 ? 8.034 -9.371 -11.110 1.00 92.38 203 LEU A N 1
ATOM 1605 C CA . LEU A 1 203 ? 7.076 -8.309 -10.820 1.00 92.38 203 LEU A CA 1
ATOM 1606 C C . LEU A 1 203 ? 7.261 -7.827 -9.379 1.00 92.38 203 LEU A C 1
ATOM 1608 O O . LEU A 1 203 ? 7.075 -8.588 -8.433 1.00 92.38 203 LEU A O 1
ATOM 1612 N N . MET A 1 204 ? 7.600 -6.549 -9.219 1.00 90.50 204 MET A N 1
ATOM 1613 C CA . MET A 1 204 ? 7.691 -5.893 -7.916 1.00 90.50 204 MET A CA 1
ATOM 1614 C C . MET A 1 204 ? 6.461 -5.011 -7.721 1.00 90.50 204 MET A C 1
ATOM 1616 O O . MET A 1 204 ? 6.278 -4.027 -8.436 1.00 90.50 204 MET A O 1
ATOM 1620 N N . VAL A 1 205 ? 5.618 -5.375 -6.757 1.00 86.81 205 VAL A N 1
ATOM 1621 C CA . VAL A 1 205 ? 4.423 -4.613 -6.377 1.00 86.81 205 VAL A CA 1
ATOM 1622 C C . VAL A 1 205 ? 4.639 -4.067 -4.972 1.00 86.81 205 VAL A C 1
ATOM 1624 O O . VAL A 1 205 ? 5.165 -4.770 -4.108 1.00 86.81 205 VAL A O 1
ATOM 1627 N N . HIS A 1 206 ? 4.275 -2.805 -4.744 1.00 76.38 206 HIS A N 1
ATOM 1628 C CA . HIS A 1 206 ? 4.428 -2.194 -3.427 1.00 76.38 206 HIS A CA 1
ATOM 1629 C C . HIS A 1 206 ? 3.534 -2.884 -2.382 1.00 76.38 206 HIS A C 1
ATOM 1631 O O . HIS A 1 206 ? 2.458 -3.393 -2.697 1.00 76.38 206 HIS A O 1
ATOM 1637 N N . GLY A 1 207 ? 3.990 -2.892 -1.128 1.00 71.25 207 GLY A N 1
ATOM 1638 C CA . GLY A 1 207 ? 3.242 -3.440 0.008 1.00 71.25 207 GLY A CA 1
ATOM 1639 C C . GLY A 1 207 ? 2.178 -2.482 0.560 1.00 71.25 207 GLY A C 1
ATOM 1640 O O . GLY A 1 207 ? 1.735 -1.562 -0.133 1.00 71.25 207 GLY A O 1
ATOM 1641 N N . ASN A 1 208 ? 1.796 -2.692 1.827 1.00 69.75 208 ASN A N 1
ATOM 1642 C CA . ASN A 1 208 ? 0.833 -1.861 2.558 1.00 69.75 208 ASN A CA 1
ATOM 1643 C C . ASN A 1 208 ? 1.413 -0.468 2.869 1.00 69.75 208 ASN A C 1
ATOM 1645 O O . ASN A 1 208 ? 1.904 -0.204 3.963 1.00 69.75 208 ASN A O 1
ATOM 1649 N N . HIS A 1 209 ? 1.416 0.406 1.870 1.00 71.88 209 HIS A N 1
ATOM 1650 C CA . HIS A 1 209 ? 1.747 1.819 1.987 1.00 71.88 209 HIS A CA 1
ATOM 1651 C C . HIS A 1 209 ? 0.610 2.642 1.377 1.00 71.88 209 HIS A C 1
ATOM 1653 O O . HIS A 1 209 ? -0.130 2.148 0.523 1.00 71.88 209 HIS A O 1
ATOM 1659 N N . LEU A 1 210 ? 0.479 3.907 1.786 1.00 75.06 210 LEU A N 1
ATOM 1660 C CA . LEU A 1 210 ? -0.492 4.824 1.190 1.00 75.06 210 LEU A CA 1
ATOM 1661 C C . LEU A 1 210 ? -0.284 4.886 -0.328 1.00 75.06 210 LEU A C 1
ATOM 1663 O O . LEU A 1 210 ? 0.765 5.327 -0.796 1.00 75.06 210 LEU A O 1
ATOM 1667 N N . SER A 1 211 ? -1.309 4.492 -1.084 1.00 71.88 211 SER A N 1
ATOM 1668 C CA . SER A 1 211 ? -1.293 4.446 -2.554 1.00 71.88 211 SER A CA 1
ATOM 1669 C C . SER A 1 211 ? -1.170 5.825 -3.211 1.00 71.88 211 SER A C 1
ATOM 1671 O O . SER A 1 211 ? -0.899 5.930 -4.403 1.00 71.88 211 SER A O 1
ATOM 1673 N N . THR A 1 212 ? -1.362 6.893 -2.437 1.00 75.88 212 THR A N 1
ATOM 1674 C CA . THR A 1 212 ? -1.202 8.288 -2.862 1.00 75.88 212 THR A CA 1
ATOM 1675 C C . THR A 1 212 ? 0.245 8.767 -2.844 1.00 75.88 212 THR A C 1
ATOM 1677 O O . THR A 1 212 ? 0.541 9.813 -3.419 1.00 75.88 212 THR A O 1
ATOM 1680 N N . VAL A 1 213 ? 1.146 8.025 -2.199 1.00 81.69 213 VAL A N 1
ATOM 1681 C CA . VAL A 1 213 ? 2.561 8.375 -2.101 1.00 81.69 213 VAL A CA 1
ATOM 1682 C C . VAL A 1 213 ? 3.358 7.461 -3.032 1.00 81.69 213 VAL A C 1
ATOM 1684 O O . VAL A 1 213 ? 3.323 6.244 -2.843 1.00 81.69 213 VAL A O 1
ATOM 1687 N N . PRO A 1 214 ? 4.092 8.012 -4.017 1.00 81.94 214 PRO A N 1
ATOM 1688 C CA . PRO A 1 214 ? 4.938 7.212 -4.895 1.00 81.94 214 PRO A CA 1
ATOM 1689 C C . PRO A 1 214 ? 5.972 6.413 -4.096 1.00 81.94 214 PRO A C 1
ATOM 1691 O O . PRO A 1 214 ? 6.684 6.973 -3.261 1.00 81.94 214 PRO A O 1
ATOM 1694 N N . SER A 1 215 ? 6.082 5.117 -4.375 1.00 84.56 215 SER A N 1
ATOM 1695 C CA . SER A 1 215 ? 6.988 4.200 -3.664 1.00 84.56 215 SER A CA 1
ATOM 1696 C C . SER A 1 215 ? 7.883 3.398 -4.605 1.00 84.56 215 SER A C 1
ATOM 1698 O O . SER A 1 215 ? 8.875 2.813 -4.178 1.00 84.56 215 SER A O 1
ATOM 1700 N N . GLU A 1 216 ? 7.569 3.379 -5.900 1.00 84.81 216 GLU A N 1
ATOM 1701 C CA . GLU A 1 216 ? 8.271 2.604 -6.924 1.00 84.81 216 GLU A CA 1
ATOM 1702 C C . GLU A 1 216 ? 9.776 2.909 -7.018 1.00 84.81 216 GLU A C 1
ATOM 1704 O O . GLU A 1 216 ? 10.565 2.029 -7.356 1.00 84.81 216 GLU A O 1
ATOM 1709 N N . ALA A 1 217 ? 10.195 4.134 -6.681 1.00 85.25 217 ALA A N 1
ATOM 1710 C CA . ALA A 1 217 ? 11.601 4.531 -6.687 1.00 85.25 217 ALA A CA 1
ATOM 1711 C C . ALA A 1 217 ? 12.422 3.784 -5.620 1.00 85.25 217 ALA A C 1
ATOM 1713 O O . ALA A 1 217 ? 13.609 3.542 -5.819 1.00 85.25 217 ALA A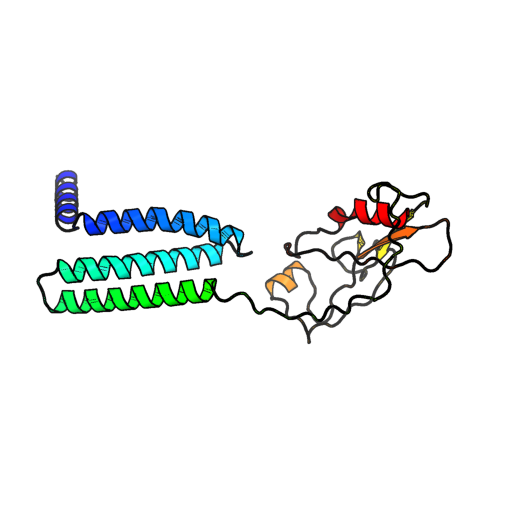 O 1
ATOM 1714 N N . GLY A 1 218 ? 11.789 3.348 -4.524 1.00 88.62 218 GLY A N 1
ATOM 1715 C CA . GLY A 1 218 ? 12.446 2.568 -3.473 1.00 88.62 218 GLY A CA 1
ATOM 1716 C C . GLY A 1 218 ? 12.940 1.194 -3.938 1.00 88.62 218 GLY A C 1
ATOM 1717 O O . GLY A 1 218 ? 13.829 0.625 -3.312 1.00 88.62 218 GLY A O 1
ATOM 1718 N N . TYR A 1 219 ? 12.418 0.677 -5.055 1.00 91.06 219 TYR A N 1
ATOM 1719 C CA . TYR A 1 219 ? 12.795 -0.622 -5.623 1.00 91.06 219 TYR A CA 1
ATOM 1720 C C . TYR A 1 219 ? 13.827 -0.522 -6.754 1.00 91.06 219 TYR A C 1
ATOM 1722 O O . TYR A 1 219 ? 14.207 -1.537 -7.336 1.00 91.06 219 TYR A O 1
ATOM 1730 N N . GLU A 1 220 ? 14.308 0.682 -7.075 1.00 92.75 220 GLU A N 1
ATOM 1731 C CA . GLU A 1 220 ? 15.227 0.902 -8.196 1.00 92.75 220 GLU A CA 1
ATOM 1732 C C . GLU A 1 220 ? 16.516 0.082 -8.077 1.00 92.75 220 GLU A C 1
ATOM 1734 O O . GLU A 1 220 ? 16.995 -0.455 -9.075 1.00 92.75 220 GLU A O 1
ATOM 1739 N N . TYR A 1 221 ? 17.060 -0.061 -6.866 1.00 92.12 221 TYR A N 1
ATOM 1740 C CA . TYR A 1 221 ? 18.267 -0.857 -6.646 1.00 92.12 221 TYR A CA 1
ATOM 1741 C C . TYR A 1 221 ? 18.051 -2.335 -7.011 1.00 92.12 221 TYR A C 1
ATOM 1743 O O . TYR A 1 221 ? 18.904 -2.913 -7.679 1.00 92.12 221 TYR A O 1
ATOM 1751 N N . LEU A 1 222 ? 16.892 -2.917 -6.667 1.00 93.25 222 LEU A N 1
ATOM 1752 C CA . LEU A 1 222 ? 16.540 -4.290 -7.045 1.00 93.25 222 LEU A CA 1
ATOM 1753 C C . LEU A 1 222 ? 16.348 -4.416 -8.551 1.00 93.25 222 LEU A C 1
ATOM 1755 O O . LEU A 1 222 ? 16.860 -5.356 -9.147 1.00 93.25 222 LEU A O 1
ATOM 1759 N N . GLY A 1 223 ? 15.649 -3.463 -9.172 1.00 93.44 223 GLY A N 1
ATOM 1760 C CA . GLY A 1 223 ? 15.440 -3.457 -10.619 1.00 93.44 223 GLY A CA 1
ATOM 1761 C C . GLY A 1 223 ? 16.760 -3.458 -11.390 1.00 93.44 223 GLY A C 1
ATOM 1762 O O . GLY A 1 223 ? 16.961 -4.292 -12.269 1.00 93.44 223 GLY A O 1
ATOM 1763 N N . LYS A 1 224 ? 17.692 -2.577 -11.009 1.00 93.88 224 LYS A N 1
ATOM 1764 C CA . LYS A 1 224 ? 19.040 -2.507 -11.596 1.00 93.88 224 LYS A CA 1
ATOM 1765 C C . LYS A 1 224 ? 19.839 -3.784 -11.361 1.00 93.88 224 LYS A C 1
ATOM 1767 O O . LYS A 1 224 ? 20.407 -4.326 -12.304 1.00 93.88 224 LYS A O 1
ATOM 1772 N N . MET A 1 225 ? 19.861 -4.259 -10.116 1.00 93.56 225 MET A N 1
ATOM 1773 C CA . MET A 1 225 ? 20.593 -5.460 -9.725 1.00 93.56 225 MET A CA 1
ATOM 1774 C C . MET A 1 225 ? 20.100 -6.671 -10.518 1.00 93.56 225 MET A C 1
ATOM 1776 O O . MET A 1 225 ? 20.908 -7.334 -11.157 1.00 93.56 225 MET A O 1
ATOM 1780 N N . LEU A 1 226 ? 18.789 -6.921 -10.551 1.00 92.25 226 LEU A N 1
ATOM 1781 C CA . LEU A 1 226 ? 18.190 -8.056 -11.259 1.00 92.25 226 LEU A CA 1
ATOM 1782 C C . LEU A 1 226 ? 18.367 -7.964 -12.777 1.00 92.25 226 LEU A C 1
ATOM 1784 O O . LEU A 1 226 ? 18.669 -8.968 -13.408 1.00 92.25 226 LEU A O 1
ATOM 1788 N N . ALA A 1 227 ? 18.231 -6.774 -13.367 1.00 92.81 227 ALA A N 1
ATOM 1789 C CA . ALA A 1 227 ? 18.434 -6.586 -14.805 1.00 92.81 227 ALA A CA 1
ATOM 1790 C C . ALA A 1 227 ? 19.897 -6.759 -15.246 1.00 92.81 227 ALA A C 1
ATOM 1792 O O . ALA A 1 227 ? 20.158 -6.904 -16.440 1.00 92.81 227 ALA A O 1
ATOM 1793 N N . SER A 1 228 ? 20.843 -6.713 -14.303 1.00 91.38 228 SER A N 1
ATOM 1794 C CA . SER A 1 228 ? 22.265 -6.946 -14.566 1.00 91.38 228 SER A CA 1
ATOM 1795 C C . SER A 1 228 ? 22.698 -8.414 -14.445 1.00 91.38 228 SER A C 1
ATOM 1797 O O . SER A 1 228 ? 23.821 -8.714 -14.846 1.00 91.38 228 SER A O 1
ATOM 1799 N N . GLN A 1 229 ? 21.851 -9.306 -13.906 1.00 86.19 229 GLN A N 1
ATOM 1800 C CA . GLN A 1 229 ? 22.163 -10.732 -13.680 1.00 86.19 229 GLN A CA 1
ATOM 1801 C C . GLN A 1 229 ? 22.188 -11.557 -14.965 1.00 86.19 229 GLN A C 1
ATOM 1803 O O . GLN A 1 229 ? 21.244 -11.415 -15.774 1.00 86.19 229 GLN A O 1
#

Radius of gyration: 30.16 Å; chains: 1; bounding box: 61×64×76 Å

Sequence (229 aa):
MVINFIWSKCFFIRQQLSSSIVSLFIGSFIICPLFMLKTAMISDSEFVGFLLGFALSLGFTLFIGGITATILYRSKLLKIISCLLSVVGCIGVILILWFYLIDGYNIKIDVMIPSERFPHNITNDPSLNGNYSYSFLTYGSGFDERIDYGIKASIKTPTIDLSSIIKLSSFNQKVFKYNESALPLNGRIWYPINNTGPYPIVLMVHGNHLSTVPSEAGYEYLGKMLASQ

Foldseek 3Di:
DVVVVVVVVVVVVVVVPPVQLVVLVVVLVVQLVVQLVVLVVPDPDSVVSNVLSNQLSLLSSQQSVLVVQLVPDPDPVSNVVSVVSNVSSVVSNVVSVVVVPPDPPPPPDPPPDPPDDDPPCPVDDLLDAAAFDKDKFKDKQQCWPPCRRHVVHPHHDFFAQQVVPDFDDPVRCVLRVHGNGGHMPIDMAIAGDPDDDDDDDDDDDDDPDPPSDDDRVVCVSVRRRRRRD